Protein AF-A0A8J6TB06-F1 (afdb_monomer_lite)

Foldseek 3Di:
DWDADPPPRDIDDPVDQADPVPRDGPVCRVVVVVVVVVVVVVVVVVVVQQDQDPPPRDGGDPDPPPVVVPDDPQDQQPPPRDTDPDPVVSVVVVVVVVVVVVVVVVVVVVVVVVVVVVVVVVVVVVVVVVVVVVVVVVVCVVDPDPVNVVVVVVCVVVVVVVVVVVVVVVVVVVVVVVPDDDDPPPDPDPPPDDDD

Secondary structure (DSSP, 8-state):
-EEE-TTT--EEETT-SB-TTT--BGGGHHHHHHHHHHHHHHHHHHHHHHS--TTT--------TTTTGGGPPPEE-TTT--EES-HHHHHHHHHHHHHHHHHHHHHHHHHHHHHHHHHHHHHHHHHHHHHHHHHHHHHHHHS-SHHHHHHHHHHHHHHHHHHHHHHHHHHHHHHHHS-PPP--------------

Radius of gyration: 36.72 Å; chains: 1; bounding box: 81×32×97 Å

InterPro domains:
  IPR026870 Zinc-ribbon domain [PF13240] (5-23)

Structure (mmCIF, N/CA/C/O backbone):
data_AF-A0A8J6TB06-F1
#
_entry.id   AF-A0A8J6TB06-F1
#
loop_
_atom_site.group_PDB
_atom_site.id
_atom_site.type_symbol
_atom_site.label_atom_id
_atom_site.label_alt_id
_atom_site.label_comp_id
_atom_site.label_asym_id
_atom_site.label_entity_id
_atom_site.label_seq_id
_atom_site.pdbx_PDB_ins_code
_atom_site.Cartn_x
_atom_site.Cartn_y
_atom_site.Cartn_z
_atom_site.occupancy
_atom_site.B_iso_or_equiv
_atom_site.auth_seq_id
_atom_site.auth_comp_id
_atom_site.auth_asym_id
_atom_site.auth_atom_id
_atom_site.pdbx_PDB_model_num
ATOM 1 N N . MET A 1 1 ? 42.514 8.533 -21.497 1.00 84.62 1 MET A N 1
ATOM 2 C CA . MET A 1 1 ? 41.253 7.763 -21.374 1.00 84.62 1 MET A CA 1
ATOM 3 C C . MET A 1 1 ? 41.602 6.282 -21.260 1.00 84.62 1 MET A C 1
ATOM 5 O O . MET A 1 1 ? 42.695 5.908 -21.677 1.00 84.62 1 MET A O 1
ATOM 9 N N . ILE A 1 2 ? 40.729 5.453 -20.686 1.00 93.50 2 ILE A N 1
ATOM 10 C CA . ILE A 1 2 ? 40.929 3.996 -20.600 1.00 93.50 2 ILE A CA 1
ATOM 11 C C . ILE A 1 2 ? 39.962 3.334 -21.582 1.00 93.50 2 ILE A C 1
ATOM 13 O O . ILE A 1 2 ? 38.797 3.724 -21.656 1.00 93.50 2 ILE A O 1
ATOM 17 N N . VAL A 1 3 ? 40.451 2.364 -22.351 1.00 91.81 3 VAL A N 1
ATOM 18 C CA . VAL A 1 3 ? 39.660 1.560 -23.291 1.00 91.81 3 VAL A CA 1
ATOM 19 C C . VAL A 1 3 ? 39.791 0.092 -22.894 1.00 91.81 3 VAL A C 1
ATOM 21 O O . VAL A 1 3 ? 40.824 -0.314 -22.376 1.00 91.81 3 VAL A O 1
ATOM 24 N N . ILE A 1 4 ? 38.755 -0.711 -23.120 1.00 94.00 4 ILE A N 1
ATOM 25 C CA . ILE A 1 4 ? 38.763 -2.147 -22.817 1.00 94.00 4 ILE A CA 1
ATOM 26 C C . ILE A 1 4 ? 39.122 -2.921 -24.090 1.00 94.00 4 ILE A C 1
ATOM 28 O O . ILE A 1 4 ? 38.546 -2.678 -25.152 1.00 94.00 4 ILE A O 1
ATOM 32 N N . CYS A 1 5 ? 40.077 -3.849 -24.004 1.00 93.06 5 CYS A N 1
ATOM 33 C CA . CYS A 1 5 ? 40.441 -4.705 -25.132 1.00 93.06 5 CYS A CA 1
ATOM 34 C C . CYS A 1 5 ? 39.284 -5.662 -25.486 1.00 93.06 5 CYS A C 1
ATOM 36 O O . CYS A 1 5 ? 38.855 -6.408 -24.606 1.00 93.06 5 CYS A O 1
ATOM 38 N N . PRO A 1 6 ? 38.814 -5.720 -26.748 1.00 88.81 6 PRO A N 1
ATOM 39 C CA . PRO A 1 6 ? 37.688 -6.582 -27.123 1.00 88.81 6 PRO A CA 1
ATOM 40 C C . PRO A 1 6 ? 38.011 -8.084 -27.070 1.00 88.81 6 PRO A C 1
ATOM 42 O O . PRO A 1 6 ? 37.100 -8.885 -26.924 1.00 88.81 6 PRO A O 1
ATOM 45 N N . GLU A 1 7 ? 39.288 -8.472 -27.163 1.00 91.69 7 GLU A N 1
ATOM 46 C CA . GLU A 1 7 ? 39.700 -9.887 -27.116 1.00 91.69 7 GLU A CA 1
ATOM 47 C C . GLU A 1 7 ? 39.884 -10.407 -25.684 1.00 91.69 7 GLU A C 1
ATOM 49 O O . GLU A 1 7 ? 39.447 -11.506 -25.363 1.00 91.69 7 GLU A O 1
ATOM 54 N N . CYS A 1 8 ? 40.541 -9.641 -24.802 1.00 94.38 8 CYS A N 1
ATOM 55 C CA . CYS A 1 8 ? 40.894 -10.124 -23.458 1.00 94.38 8 CYS A CA 1
ATOM 56 C C . CYS A 1 8 ? 40.181 -9.411 -22.303 1.00 94.38 8 CYS A C 1
ATOM 58 O O . CYS A 1 8 ? 40.343 -9.818 -21.156 1.00 94.38 8 CYS A O 1
ATOM 60 N N . GLY A 1 9 ? 39.432 -8.337 -22.569 1.00 94.00 9 GLY A N 1
ATOM 61 C CA . GLY A 1 9 ? 38.716 -7.574 -21.543 1.00 94.00 9 GLY A CA 1
ATOM 62 C C . GLY A 1 9 ? 39.600 -6.722 -20.624 1.00 94.00 9 GLY A C 1
ATOM 63 O O . GLY A 1 9 ? 39.086 -6.125 -19.684 1.00 94.00 9 GLY A O 1
ATOM 64 N N . ALA A 1 10 ? 40.912 -6.644 -20.868 1.00 95.94 10 ALA A N 1
ATOM 65 C CA . ALA A 1 10 ? 41.814 -5.839 -20.049 1.00 95.94 10 ALA A CA 1
ATOM 66 C C . ALA A 1 10 ? 41.664 -4.336 -20.330 1.00 95.94 10 ALA A C 1
ATOM 68 O O . ALA A 1 10 ? 41.508 -3.916 -21.482 1.00 95.94 10 ALA A O 1
ATOM 69 N N . GLU A 1 11 ? 41.773 -3.534 -19.275 1.00 96.81 11 GLU A N 1
ATOM 70 C CA . GLU A 1 11 ? 41.843 -2.077 -19.351 1.00 96.81 11 GLU A CA 1
ATOM 71 C C . GLU A 1 11 ? 43.208 -1.633 -19.876 1.00 96.81 11 GLU A C 1
ATOM 73 O O . GLU A 1 11 ? 44.258 -2.014 -19.358 1.00 96.81 11 GLU A O 1
ATOM 78 N N . ILE A 1 12 ? 43.196 -0.820 -20.924 1.00 95.25 12 ILE A N 1
ATOM 79 C CA . ILE A 1 12 ? 44.397 -0.357 -21.610 1.00 95.25 12 ILE A CA 1
ATOM 80 C C . ILE A 1 12 ? 44.318 1.137 -21.887 1.00 95.25 12 ILE A C 1
ATOM 82 O O . ILE A 1 12 ? 43.244 1.719 -22.052 1.00 95.25 12 ILE A O 1
ATOM 86 N N . SER A 1 13 ? 45.488 1.771 -21.927 1.00 94.69 13 SER A N 1
ATOM 87 C CA . SER A 1 13 ? 45.593 3.189 -22.254 1.00 94.69 13 SER A CA 1
ATOM 88 C C . SER A 1 13 ? 45.099 3.451 -23.676 1.00 94.69 13 SER A C 1
ATOM 90 O O . SER A 1 13 ? 45.414 2.707 -24.607 1.00 94.69 13 SER A O 1
ATOM 92 N N . GLU A 1 14 ? 44.389 4.562 -23.859 1.00 90.38 14 GLU A N 1
ATOM 93 C CA . GLU A 1 14 ? 44.004 5.079 -25.173 1.00 90.38 14 GLU A CA 1
ATOM 94 C C . GLU A 1 14 ? 45.209 5.507 -26.032 1.00 90.38 14 GLU A C 1
ATOM 96 O O . GLU A 1 14 ? 45.025 5.960 -27.150 1.00 90.38 14 GLU A O 1
ATOM 101 N N . GLU A 1 15 ? 46.446 5.367 -25.580 1.00 93.62 15 GLU A N 1
ATOM 102 C CA . GLU A 1 15 ? 47.641 5.628 -26.398 1.00 93.62 15 GLU A CA 1
ATOM 103 C C . GLU A 1 15 ? 48.361 4.333 -26.804 1.00 93.62 15 GLU A C 1
ATOM 105 O O . GLU A 1 15 ? 49.305 4.365 -27.585 1.00 93.62 15 GLU A O 1
ATOM 110 N N . ALA A 1 16 ? 47.908 3.170 -26.323 1.00 93.50 16 ALA A N 1
ATOM 111 C CA . ALA A 1 16 ? 48.552 1.897 -26.624 1.00 93.50 16 ALA A CA 1
ATOM 112 C C . ALA A 1 16 ? 48.198 1.396 -28.037 1.00 93.50 16 ALA A C 1
ATOM 114 O O . ALA A 1 16 ? 47.033 1.131 -28.345 1.00 93.50 16 ALA A O 1
ATOM 115 N N . ASP A 1 17 ? 49.210 1.200 -28.887 1.00 93.88 17 ASP A N 1
ATOM 116 C CA . ASP A 1 17 ? 49.052 0.609 -30.228 1.00 93.88 17 ASP A CA 1
ATOM 117 C C . ASP A 1 17 ? 48.817 -0.910 -30.198 1.00 93.88 17 ASP A C 1
ATOM 119 O O . ASP A 1 17 ? 48.258 -1.489 -31.137 1.00 93.88 17 ASP A O 1
ATOM 123 N N . LEU A 1 18 ? 49.242 -1.560 -29.115 1.00 95.44 18 LEU A N 1
ATOM 124 C CA . LEU A 1 18 ? 49.179 -2.999 -28.882 1.00 95.44 18 LEU A CA 1
ATOM 125 C C . LEU A 1 18 ? 48.675 -3.256 -27.464 1.00 95.44 18 LEU A C 1
ATOM 127 O O . LEU A 1 18 ? 49.130 -2.618 -26.514 1.00 95.44 18 LEU A O 1
ATOM 131 N N . CYS A 1 19 ? 47.769 -4.218 -27.303 1.00 95.75 19 CYS A N 1
ATOM 132 C CA . CYS A 1 19 ? 47.393 -4.668 -25.968 1.00 95.75 19 CYS A CA 1
ATOM 133 C C . CYS A 1 19 ? 48.580 -5.411 -25.317 1.00 95.75 19 CYS A C 1
ATOM 135 O O . CYS A 1 19 ? 49.028 -6.411 -25.883 1.00 95.75 19 CYS A O 1
ATOM 137 N N . PRO A 1 20 ? 49.062 -5.004 -24.128 1.00 95.44 20 PRO A N 1
ATOM 138 C CA . PRO A 1 20 ? 50.171 -5.681 -23.454 1.00 95.44 20 PRO A CA 1
ATOM 139 C C . PRO A 1 20 ? 49.793 -7.074 -22.930 1.00 95.44 20 PRO A C 1
ATOM 141 O O . PRO A 1 20 ? 50.675 -7.877 -22.652 1.00 95.44 20 PRO A O 1
ATOM 144 N N . HIS A 1 21 ? 48.495 -7.376 -22.811 1.00 95.69 21 HIS A N 1
ATOM 145 C CA . HIS A 1 21 ? 48.012 -8.660 -22.302 1.00 95.69 21 HIS A CA 1
ATOM 146 C C . HIS A 1 21 ? 47.857 -9.728 -23.393 1.00 95.69 21 HIS A C 1
ATOM 148 O O . HIS A 1 21 ? 48.143 -10.891 -23.135 1.00 95.69 21 HIS A O 1
ATOM 154 N N . CYS A 1 22 ? 47.401 -9.358 -24.597 1.00 94.75 22 CYS A N 1
ATOM 155 C CA . CYS A 1 22 ? 47.113 -10.323 -25.671 1.00 94.75 22 CYS A CA 1
ATOM 156 C C . CYS A 1 22 ? 47.859 -10.062 -26.990 1.00 94.75 22 CYS A C 1
ATOM 158 O O . CYS A 1 22 ? 47.790 -10.882 -27.900 1.00 94.75 22 CYS A O 1
ATOM 160 N N . GLY A 1 23 ? 48.553 -8.928 -27.128 1.00 94.00 23 GLY A N 1
ATOM 161 C CA . GLY A 1 23 ? 49.299 -8.572 -28.340 1.00 94.00 23 GLY A CA 1
ATOM 162 C C . GLY A 1 23 ? 48.446 -8.057 -29.506 1.00 94.00 23 GLY A C 1
ATOM 163 O O . GLY A 1 23 ? 48.975 -7.827 -30.593 1.00 94.00 23 GLY A O 1
ATOM 164 N N . LEU A 1 24 ? 47.137 -7.849 -29.319 1.00 92.12 24 LEU A N 1
ATOM 165 C CA . LEU A 1 24 ? 46.252 -7.379 -30.387 1.00 92.12 24 LEU A CA 1
ATOM 166 C C . LEU A 1 24 ? 46.552 -5.923 -30.775 1.00 92.12 24 LEU A C 1
ATOM 168 O O . LEU A 1 24 ? 46.497 -5.023 -29.933 1.00 92.12 24 LEU A O 1
ATOM 172 N N . LYS A 1 25 ? 46.795 -5.681 -32.071 1.00 92.06 25 LYS A N 1
ATOM 173 C CA . LYS A 1 25 ? 46.980 -4.333 -32.633 1.00 92.06 25 LYS A CA 1
ATOM 174 C C . LYS A 1 25 ? 45.678 -3.546 -32.641 1.00 92.06 25 LYS A C 1
ATOM 176 O O . LYS A 1 25 ? 44.649 -4.028 -33.118 1.00 92.06 25 LYS A O 1
ATOM 181 N N . ARG A 1 26 ? 45.757 -2.282 -32.241 1.00 82.69 26 ARG A N 1
ATOM 182 C CA . ARG A 1 26 ? 44.618 -1.364 -32.177 1.00 82.69 26 ARG A CA 1
ATOM 183 C C . ARG A 1 26 ? 43.925 -1.119 -33.512 1.00 82.69 26 ARG A C 1
ATOM 185 O O . ARG A 1 26 ? 42.703 -1.013 -33.565 1.00 82.69 26 ARG A O 1
ATOM 192 N N . ALA A 1 27 ? 44.687 -1.099 -34.605 1.00 82.38 27 ALA A N 1
ATOM 193 C CA . ALA A 1 27 ? 44.139 -0.983 -35.957 1.00 82.38 27 ALA A CA 1
ATOM 194 C C . ALA A 1 27 ? 43.131 -2.106 -36.292 1.00 82.38 27 ALA A C 1
ATOM 196 O O . ALA A 1 27 ? 42.237 -1.900 -37.110 1.00 82.38 27 ALA A O 1
ATOM 197 N N . GLY A 1 28 ? 43.231 -3.265 -35.629 1.00 75.88 28 GLY A N 1
ATOM 198 C CA . GLY A 1 28 ? 42.305 -4.386 -35.786 1.00 75.88 28 GLY A CA 1
ATOM 199 C C . GLY A 1 28 ? 41.027 -4.296 -34.944 1.00 75.88 28 GLY A C 1
ATOM 200 O O . GLY A 1 28 ? 40.110 -5.077 -35.164 1.00 75.88 28 GLY A O 1
ATOM 201 N N . TRP A 1 29 ? 40.905 -3.361 -33.995 1.00 78.50 29 TRP A N 1
ATOM 202 C CA . TRP A 1 29 ? 39.746 -3.350 -33.087 1.00 78.50 29 TRP A CA 1
ATOM 203 C C . TRP A 1 29 ? 38.457 -2.905 -33.782 1.00 78.50 29 TRP A C 1
ATOM 205 O O . TRP A 1 29 ? 37.383 -3.426 -33.487 1.00 78.50 29 TRP A O 1
ATOM 215 N N . ARG A 1 30 ? 38.547 -1.978 -34.749 1.00 72.94 30 ARG A N 1
ATOM 216 C CA . ARG A 1 30 ? 37.366 -1.500 -35.494 1.00 72.94 30 ARG A CA 1
ATOM 217 C C . ARG A 1 30 ? 36.705 -2.606 -36.313 1.00 72.94 30 ARG A C 1
ATOM 219 O O . ARG A 1 30 ? 35.488 -2.601 -36.460 1.00 72.94 30 ARG A O 1
ATOM 226 N N . SER A 1 31 ? 37.486 -3.541 -36.853 1.00 75.56 31 SER A N 1
ATOM 227 C CA . SER A 1 31 ? 36.951 -4.640 -37.661 1.00 75.56 31 SER A CA 1
ATOM 228 C C . SER A 1 31 ? 36.337 -5.754 -36.813 1.00 75.56 31 SER A C 1
ATOM 230 O O . SER A 1 31 ? 35.411 -6.407 -37.287 1.00 75.56 31 SER A O 1
ATOM 232 N N . ILE A 1 32 ? 36.801 -5.944 -35.572 1.00 75.56 32 ILE A N 1
ATOM 233 C CA . ILE A 1 32 ? 36.212 -6.899 -34.618 1.00 75.56 32 ILE A CA 1
ATOM 234 C C . ILE A 1 32 ? 34.870 -6.364 -34.104 1.00 75.56 32 ILE A C 1
ATOM 236 O O . ILE A 1 32 ? 33.849 -7.021 -34.282 1.00 75.56 32 ILE A O 1
ATOM 240 N N . LEU A 1 33 ? 34.835 -5.116 -33.617 1.00 73.19 33 LEU A N 1
ATOM 241 C CA . LEU A 1 33 ? 33.603 -4.492 -33.112 1.00 73.19 33 LEU A CA 1
ATOM 242 C C . LEU A 1 33 ? 32.484 -4.439 -34.161 1.00 73.19 33 LEU A C 1
ATOM 244 O O . LEU A 1 33 ? 31.315 -4.632 -33.834 1.00 73.19 33 LEU A O 1
ATOM 248 N N . LYS A 1 34 ? 32.829 -4.209 -35.434 1.00 76.44 34 LYS A N 1
ATOM 249 C CA . LYS A 1 34 ? 31.843 -4.210 -36.520 1.00 76.44 34 LYS A CA 1
ATOM 250 C C . LYS A 1 34 ? 31.232 -5.598 -36.745 1.00 76.44 34 LYS A C 1
ATOM 252 O O . LYS A 1 34 ? 30.032 -5.700 -36.977 1.00 76.44 34 LYS A O 1
ATOM 257 N N . ARG A 1 35 ? 32.037 -6.659 -36.635 1.00 74.31 35 ARG A N 1
ATOM 258 C CA . ARG A 1 35 ? 31.594 -8.040 -36.861 1.00 74.31 35 ARG A CA 1
ATOM 259 C C . ARG A 1 35 ? 30.667 -8.524 -35.746 1.00 74.31 35 ARG A C 1
ATOM 261 O O . ARG A 1 35 ? 29.631 -9.115 -36.036 1.00 74.31 35 ARG A O 1
ATOM 268 N N . ASP A 1 36 ? 31.001 -8.206 -34.497 1.00 75.00 36 ASP A N 1
ATOM 269 C CA . ASP A 1 36 ? 30.168 -8.565 -33.344 1.00 75.00 36 ASP A CA 1
ATOM 270 C C . ASP A 1 36 ? 28.840 -7.803 -33.355 1.00 75.00 36 ASP A C 1
ATOM 272 O O . ASP A 1 36 ? 27.798 -8.354 -33.000 1.00 75.00 36 ASP A O 1
ATOM 276 N N . PHE A 1 37 ? 28.846 -6.551 -33.821 1.00 74.56 37 PHE A N 1
ATOM 277 C CA . PHE A 1 37 ? 27.618 -5.783 -33.992 1.00 74.56 37 PHE A CA 1
ATOM 278 C C . PHE A 1 37 ? 26.713 -6.389 -35.074 1.00 74.56 37 PHE A C 1
ATOM 280 O O . PHE A 1 37 ? 25.531 -6.610 -34.821 1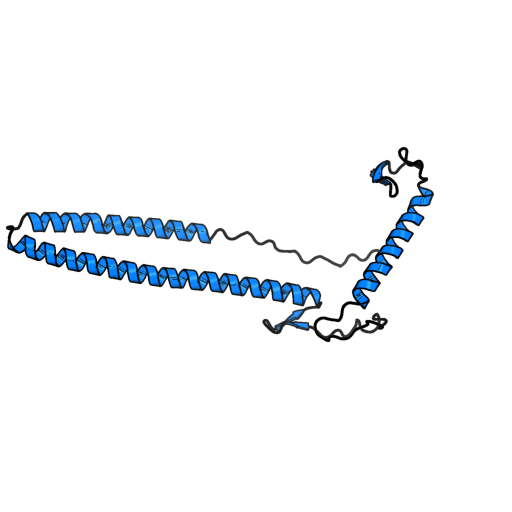.00 74.56 37 PHE A O 1
ATOM 287 N N . GLU A 1 38 ? 27.255 -6.725 -36.249 1.00 74.25 38 GLU A N 1
ATOM 288 C CA . GLU A 1 38 ? 26.489 -7.326 -37.354 1.00 74.25 38 GLU A CA 1
ATOM 289 C C . GLU A 1 38 ? 25.939 -8.719 -37.000 1.00 74.25 38 GLU A C 1
ATOM 291 O O . GLU A 1 38 ? 24.773 -9.014 -37.288 1.00 74.25 38 GLU A O 1
ATOM 296 N N . HIS A 1 39 ? 26.729 -9.557 -36.317 1.00 73.31 39 HIS A N 1
ATOM 297 C CA . HIS A 1 39 ? 26.284 -10.885 -35.889 1.00 73.31 39 HIS A CA 1
ATOM 298 C C . HIS A 1 39 ? 25.130 -10.791 -34.878 1.00 73.31 39 HIS A C 1
ATOM 300 O O . HIS A 1 39 ? 24.089 -11.428 -35.067 1.00 73.31 39 HIS A O 1
ATOM 306 N N . ASN A 1 40 ? 25.254 -9.927 -33.863 1.00 68.19 40 ASN A N 1
ATOM 307 C CA . ASN A 1 40 ? 24.205 -9.730 -32.858 1.00 68.19 40 ASN A CA 1
ATOM 308 C C . ASN A 1 40 ? 22.939 -9.073 -33.434 1.00 68.19 40 ASN A C 1
ATOM 310 O O . ASN A 1 40 ? 21.826 -9.410 -33.016 1.00 68.19 40 ASN A O 1
ATOM 314 N N . LEU A 1 41 ? 23.072 -8.181 -34.425 1.00 70.44 41 LEU A N 1
ATOM 315 C CA . LEU A 1 41 ? 21.917 -7.588 -35.104 1.00 70.44 41 LEU A CA 1
ATOM 316 C C . LEU A 1 41 ? 21.115 -8.655 -35.858 1.00 70.44 41 LEU A C 1
ATOM 318 O O . LEU A 1 41 ? 19.889 -8.678 -35.773 1.00 70.44 41 LEU A O 1
ATOM 3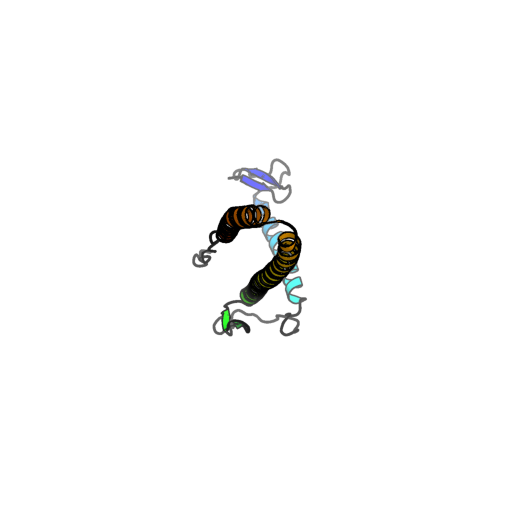22 N N . SER A 1 42 ? 21.806 -9.567 -36.551 1.00 69.94 42 SER A N 1
ATOM 323 C CA . SER A 1 42 ? 21.161 -10.630 -37.329 1.00 69.94 42 SER A CA 1
ATOM 324 C C . SER A 1 42 ? 20.361 -11.596 -36.449 1.00 69.94 42 SER A C 1
ATOM 326 O O . SER A 1 42 ? 19.241 -11.972 -36.801 1.00 69.94 42 SER A O 1
ATOM 328 N N . GLU A 1 43 ? 20.880 -11.942 -35.268 1.00 72.69 43 GLU A N 1
ATOM 329 C CA . GLU A 1 43 ? 20.195 -12.843 -34.340 1.00 72.69 43 GLU A CA 1
ATOM 330 C C . GLU A 1 43 ? 18.991 -12.160 -33.675 1.00 72.69 43 GLU A C 1
ATOM 332 O O . GLU A 1 43 ? 17.920 -12.758 -33.543 1.00 72.69 43 GLU A O 1
ATOM 337 N N . THR A 1 44 ? 19.127 -10.877 -33.329 1.00 63.41 44 THR A N 1
ATOM 338 C CA . THR A 1 44 ? 18.039 -10.082 -32.736 1.00 63.41 44 THR A CA 1
ATOM 339 C C . THR A 1 44 ? 16.913 -9.839 -33.745 1.00 63.41 44 THR A C 1
ATOM 341 O O . THR A 1 44 ? 15.739 -10.016 -33.415 1.00 63.41 44 THR A O 1
ATOM 344 N N . GLN A 1 45 ? 17.252 -9.523 -34.999 1.00 69.00 45 GLN A N 1
ATOM 345 C CA . GLN A 1 45 ? 16.283 -9.371 -36.088 1.00 69.00 45 GLN A CA 1
ATOM 346 C C . GLN A 1 45 ? 15.526 -10.681 -36.347 1.00 69.00 45 GLN A C 1
ATOM 348 O O . GLN A 1 45 ? 14.312 -10.676 -36.549 1.00 69.00 45 GLN A O 1
ATOM 353 N N . LYS A 1 46 ? 16.223 -11.822 -36.279 1.00 68.00 46 LYS A N 1
ATOM 354 C CA . LYS A 1 46 ? 15.618 -13.146 -36.457 1.00 68.00 46 LYS A CA 1
ATOM 355 C C . LYS A 1 46 ? 14.610 -13.473 -35.350 1.00 68.00 46 LYS A C 1
ATOM 357 O O . LYS A 1 46 ? 13.514 -13.930 -35.657 1.00 68.00 46 LYS A O 1
ATOM 362 N N . ARG A 1 47 ? 14.920 -13.149 -34.087 1.00 64.25 47 ARG A N 1
ATOM 363 C CA . ARG A 1 47 ? 13.973 -13.315 -32.964 1.00 64.25 47 ARG A CA 1
ATOM 364 C C . ARG A 1 47 ? 12.720 -12.452 -33.124 1.00 64.25 47 ARG A C 1
ATOM 366 O O . ARG A 1 47 ? 11.623 -12.929 -32.854 1.00 64.25 47 ARG A O 1
ATOM 373 N N . MET A 1 48 ? 12.867 -11.219 -33.610 1.00 57.19 48 MET A N 1
ATOM 374 C CA . MET A 1 48 ? 11.723 -10.331 -33.856 1.00 57.19 48 MET A CA 1
ATOM 375 C C . MET A 1 48 ? 10.834 -10.799 -35.017 1.00 57.19 48 MET A C 1
ATOM 377 O O . MET A 1 48 ? 9.628 -10.568 -34.984 1.00 57.19 48 MET A O 1
ATOM 381 N N . ASN A 1 49 ? 11.393 -11.489 -36.013 1.00 61.56 49 ASN A N 1
ATOM 382 C CA . ASN A 1 49 ? 10.629 -11.998 -37.155 1.00 61.56 49 ASN A CA 1
ATOM 383 C C . ASN A 1 49 ? 9.818 -13.269 -36.839 1.00 61.56 49 ASN A C 1
ATOM 385 O O . ASN A 1 49 ? 8.797 -13.518 -37.487 1.00 61.56 49 ASN A O 1
ATOM 389 N N . ASP A 1 50 ? 10.232 -14.052 -35.838 1.00 61.22 50 ASP A N 1
ATOM 390 C CA . ASP A 1 50 ? 9.555 -15.298 -35.455 1.00 61.22 50 ASP A CA 1
ATOM 391 C C . ASP A 1 50 ? 8.414 -15.094 -34.438 1.00 61.22 50 ASP A C 1
ATOM 393 O O . ASP A 1 50 ? 7.488 -15.917 -34.356 1.00 61.22 50 ASP A O 1
ATOM 397 N N . GLU A 1 51 ? 8.420 -13.984 -33.695 1.00 56.94 51 GLU A N 1
ATOM 398 C CA . GLU A 1 51 ? 7.362 -13.655 -32.740 1.00 56.94 51 GLU A CA 1
ATOM 399 C C . GLU A 1 51 ? 6.142 -13.034 -33.438 1.00 56.94 51 GLU A C 1
ATOM 401 O O . GLU A 1 51 ? 6.171 -11.940 -33.997 1.00 56.94 51 GLU A O 1
ATOM 406 N N . LYS A 1 52 ? 5.009 -13.745 -33.378 1.00 59.25 52 LYS A N 1
ATOM 407 C CA . LYS A 1 52 ? 3.713 -13.216 -33.823 1.00 59.25 52 LYS A CA 1
ATOM 408 C C . LYS A 1 52 ? 3.369 -11.966 -33.021 1.00 59.25 52 LYS A C 1
ATOM 410 O O . LYS A 1 52 ? 3.423 -11.990 -31.791 1.00 59.25 52 LYS A O 1
ATOM 415 N N . CYS A 1 53 ? 2.887 -10.924 -33.698 1.00 49.94 53 CYS A N 1
ATOM 416 C CA . CYS A 1 53 ? 2.323 -9.767 -33.012 1.00 49.94 53 CYS A CA 1
ATOM 417 C C . CYS A 1 53 ? 1.212 -10.231 -32.039 1.00 49.94 53 CYS A C 1
ATOM 419 O O . CYS A 1 53 ? 0.246 -10.870 -32.478 1.00 49.94 53 CYS A O 1
ATOM 421 N N . PRO A 1 54 ? 1.301 -9.914 -30.732 1.00 49.81 54 PRO A N 1
ATOM 422 C CA . PRO A 1 54 ? 0.379 -10.433 -29.719 1.00 49.81 54 PRO A CA 1
ATOM 423 C C . PRO A 1 54 ? -1.057 -9.912 -29.864 1.00 49.81 54 PRO A C 1
ATOM 425 O O . PRO A 1 54 ? -1.959 -10.452 -29.230 1.00 49.81 54 PRO A O 1
ATOM 428 N N . PHE A 1 55 ? -1.281 -8.903 -30.712 1.00 48.06 55 PHE A N 1
ATOM 429 C CA . PHE A 1 55 ? -2.600 -8.317 -30.951 1.00 48.06 55 PHE A CA 1
ATOM 430 C C . PHE A 1 55 ? -3.245 -8.777 -32.269 1.00 48.06 55 PHE A C 1
ATOM 432 O O . PHE A 1 55 ? -4.441 -9.047 -32.274 1.00 48.06 55 PHE A O 1
ATOM 439 N N . CYS A 1 56 ? -2.489 -8.937 -33.367 1.00 55.00 56 CYS A N 1
ATOM 440 C CA . CYS A 1 56 ? -3.054 -9.320 -34.676 1.00 55.00 56 CYS A CA 1
ATOM 441 C C . CYS A 1 56 ? -2.690 -10.738 -35.162 1.00 55.00 56 CYS A C 1
ATOM 443 O O . CYS A 1 56 ? -3.162 -11.149 -36.222 1.00 55.00 56 CYS A O 1
ATOM 445 N N . ARG A 1 57 ? -1.857 -11.489 -34.418 1.00 53.62 57 ARG A N 1
ATOM 446 C CA . ARG A 1 57 ? -1.360 -12.856 -34.717 1.00 53.62 57 ARG A CA 1
ATOM 447 C C . ARG A 1 57 ? -0.703 -13.080 -36.092 1.00 53.62 57 ARG A C 1
ATOM 449 O O . ARG A 1 57 ? -0.358 -14.226 -36.392 1.00 53.62 57 ARG A O 1
ATOM 456 N N . HIS A 1 58 ? -0.487 -12.047 -36.903 1.00 52.19 58 HIS A N 1
ATOM 457 C CA . HIS A 1 58 ? 0.231 -12.179 -38.170 1.00 52.19 58 HIS A CA 1
ATOM 458 C C . HIS A 1 58 ? 1.729 -12.428 -37.922 1.00 52.19 58 HIS A C 1
ATOM 460 O O . HIS A 1 58 ? 2.312 -11.880 -36.981 1.00 52.19 58 HIS A O 1
ATOM 466 N N . LYS A 1 59 ? 2.321 -13.311 -38.738 1.00 42.56 59 LYS A N 1
ATOM 467 C CA . LYS A 1 59 ? 3.765 -13.588 -38.802 1.00 42.56 59 LYS A CA 1
ATOM 468 C C . LYS A 1 59 ? 4.369 -12.773 -39.947 1.00 42.56 59 LYS A C 1
ATOM 470 O O . LYS A 1 59 ? 3.795 -12.788 -41.029 1.00 42.56 59 LYS A O 1
ATOM 475 N N . GLY A 1 60 ? 5.536 -12.175 -39.719 1.00 49.84 60 GLY A N 1
ATOM 476 C CA . GLY A 1 60 ? 6.360 -11.568 -40.765 1.00 49.84 60 GLY A CA 1
ATOM 477 C C . GLY A 1 60 ? 6.090 -10.081 -40.983 1.00 49.84 60 GLY A C 1
ATOM 478 O O . GLY A 1 60 ? 5.084 -9.694 -41.570 1.00 49.84 60 GLY A O 1
ATOM 479 N N . LEU A 1 61 ? 7.028 -9.250 -40.535 1.00 46.88 61 LEU A N 1
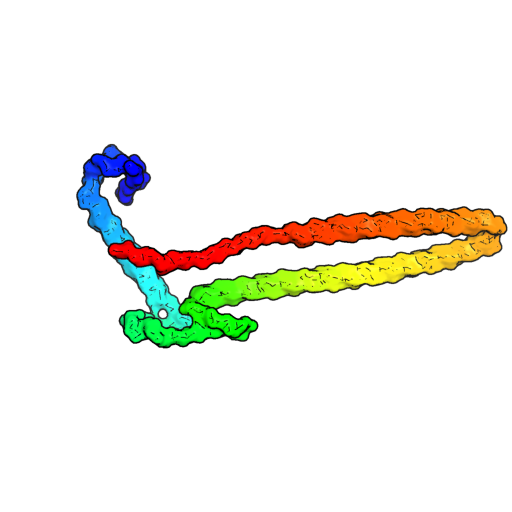ATOM 480 C CA . LEU A 1 61 ? 7.205 -7.882 -41.014 1.00 46.88 61 LEU A CA 1
ATOM 481 C C . LEU A 1 61 ? 8.152 -7.933 -42.223 1.00 46.88 61 LEU A C 1
ATOM 483 O O . LEU A 1 61 ? 9.339 -7.655 -42.105 1.00 46.88 61 LEU A O 1
ATOM 487 N N . GLU A 1 62 ? 7.632 -8.299 -43.393 1.00 47.38 62 GLU A N 1
ATOM 488 C CA . GLU A 1 62 ? 8.246 -7.889 -44.663 1.00 47.38 62 GLU A CA 1
ATOM 489 C C . GLU A 1 62 ? 7.570 -6.600 -45.125 1.00 47.38 62 GLU A C 1
ATOM 491 O O . GLU A 1 62 ? 6.776 -6.585 -46.058 1.00 47.38 62 GLU A O 1
ATOM 496 N N . LEU A 1 63 ? 7.842 -5.499 -44.429 1.00 45.19 63 LEU A N 1
ATOM 497 C CA . LEU A 1 63 ? 7.489 -4.170 -44.913 1.00 45.19 63 LEU A CA 1
ATOM 498 C C . LEU A 1 63 ? 8.675 -3.244 -44.658 1.00 45.19 63 LEU A C 1
ATOM 500 O O . LEU A 1 63 ? 9.037 -2.978 -43.513 1.00 45.19 63 LEU A O 1
ATOM 504 N N . ASN A 1 64 ? 9.273 -2.758 -45.749 1.00 45.81 64 ASN A N 1
ATOM 505 C CA . ASN A 1 64 ? 10.137 -1.582 -45.769 1.00 45.81 64 ASN A CA 1
ATOM 506 C C . ASN A 1 64 ? 9.341 -0.399 -45.197 1.00 45.81 64 ASN A C 1
ATOM 508 O O . ASN A 1 64 ? 8.565 0.242 -45.897 1.00 45.81 64 ASN A O 1
ATOM 512 N N . HIS A 1 65 ? 9.481 -0.154 -43.896 1.00 44.69 65 HIS A N 1
ATOM 513 C CA . HIS A 1 65 ? 8.597 0.727 -43.133 1.00 44.69 65 HIS A CA 1
ATOM 514 C C . HIS A 1 65 ? 9.199 2.124 -42.918 1.00 44.69 65 HIS A C 1
ATOM 516 O O . HIS A 1 65 ? 9.151 2.652 -41.810 1.00 44.69 65 HIS A O 1
ATOM 522 N N . TYR A 1 66 ? 9.768 2.735 -43.962 1.00 45.62 66 TYR A N 1
ATOM 523 C CA . TYR A 1 66 ? 10.145 4.157 -43.917 1.00 45.62 66 TYR A CA 1
ATOM 524 C C . TYR A 1 66 ? 9.070 5.086 -44.507 1.00 45.62 66 TYR A C 1
ATOM 526 O O . TYR A 1 66 ? 8.947 6.216 -44.048 1.00 45.62 66 TYR A O 1
ATOM 534 N N . ASP A 1 67 ? 8.187 4.588 -45.381 1.00 43.41 67 ASP A N 1
ATOM 535 C CA . ASP A 1 67 ? 7.179 5.426 -46.061 1.00 43.41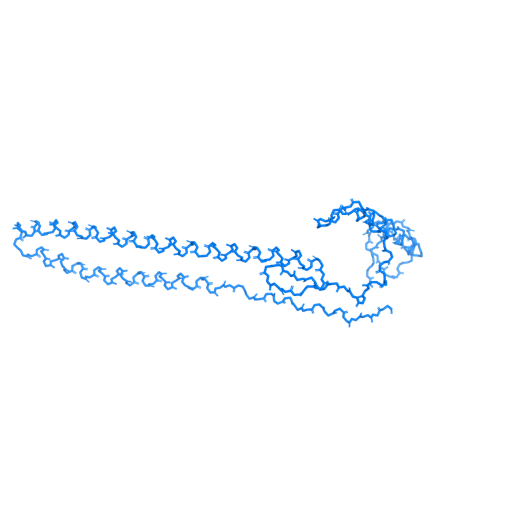 67 ASP A CA 1
ATOM 536 C C . ASP A 1 67 ? 5.808 5.487 -45.357 1.00 43.41 67 ASP A C 1
ATOM 538 O O . ASP A 1 67 ? 4.869 6.101 -45.852 1.00 43.41 67 ASP A O 1
ATOM 542 N N . HIS A 1 68 ? 5.676 4.895 -44.166 1.00 43.84 68 HIS A N 1
ATOM 543 C CA . HIS A 1 68 ? 4.436 4.937 -43.371 1.00 43.84 68 HIS A CA 1
ATOM 544 C C . HIS A 1 68 ? 4.528 5.837 -42.125 1.00 43.84 68 HIS A C 1
ATOM 546 O O . HIS A 1 68 ? 3.633 5.817 -41.282 1.00 43.84 68 HIS A O 1
ATOM 552 N N . ILE A 1 69 ? 5.608 6.612 -41.967 1.00 44.38 69 ILE A N 1
ATOM 553 C CA . ILE A 1 69 ? 5.877 7.396 -40.747 1.00 44.38 69 ILE A CA 1
ATOM 554 C C . ILE A 1 69 ? 4.985 8.644 -40.609 1.00 44.38 69 ILE A C 1
ATOM 556 O O . ILE A 1 69 ? 4.758 9.095 -39.490 1.00 44.38 69 ILE A O 1
ATOM 560 N N . GLU A 1 70 ? 4.369 9.146 -41.679 1.00 43.66 70 GLU A N 1
ATOM 561 C CA . GLU A 1 70 ? 3.573 10.385 -41.596 1.00 43.66 70 GLU A CA 1
ATOM 562 C C . GLU A 1 70 ? 2.083 10.190 -41.256 1.00 43.66 70 GLU A C 1
ATOM 564 O O . GLU A 1 70 ? 1.351 11.164 -41.108 1.00 43.66 70 GLU A O 1
ATOM 569 N N . SER A 1 71 ? 1.609 8.954 -41.063 1.00 47.66 71 SER A N 1
ATOM 570 C CA . SER A 1 71 ? 0.213 8.697 -40.663 1.00 47.66 71 SER A CA 1
ATOM 571 C C . SER A 1 71 ? 0.066 7.460 -39.776 1.00 47.66 71 SER A C 1
ATOM 573 O O . SER A 1 71 ? -0.692 6.536 -40.066 1.00 47.66 71 SER A O 1
ATOM 575 N N . TRP A 1 72 ? 0.798 7.410 -38.662 1.00 45.12 72 TRP A N 1
ATOM 576 C CA . TRP A 1 72 ? 0.538 6.368 -37.668 1.00 45.12 72 TRP A CA 1
ATOM 577 C C . TRP A 1 72 ? -0.820 6.614 -36.992 1.00 45.12 72 TRP A C 1
ATOM 579 O O . TRP A 1 72 ? -1.093 7.740 -36.567 1.00 45.12 72 TRP A O 1
ATOM 589 N N . PRO A 1 73 ? -1.680 5.587 -36.858 1.00 58.56 73 PRO A N 1
ATOM 590 C CA . PRO A 1 73 ? -2.902 5.712 -36.085 1.00 58.56 73 PRO A CA 1
ATOM 591 C C . PRO A 1 73 ? -2.523 5.988 -34.629 1.00 58.56 73 PRO A C 1
ATOM 593 O O . PRO A 1 73 ? -1.786 5.223 -34.008 1.00 58.56 73 PRO A O 1
ATOM 596 N N . ILE A 1 74 ? -3.016 7.103 -34.096 1.00 64.44 74 ILE A N 1
ATOM 597 C CA . ILE A 1 74 ? -2.900 7.434 -32.679 1.00 64.44 74 ILE A CA 1
ATOM 598 C C . ILE A 1 74 ? -3.544 6.290 -31.887 1.00 64.44 74 ILE A C 1
ATOM 600 O O . ILE A 1 74 ? -4.725 5.981 -32.072 1.00 64.44 74 ILE A O 1
ATOM 604 N N . TRP A 1 75 ? -2.768 5.630 -31.027 1.00 63.16 75 TRP A N 1
ATOM 605 C CA . TRP A 1 75 ? -3.274 4.526 -30.220 1.00 63.16 75 TRP A CA 1
ATOM 606 C C . TRP A 1 75 ? -4.002 5.093 -29.011 1.00 63.16 75 TRP A C 1
ATOM 608 O O . TRP A 1 75 ? -3.379 5.687 -28.135 1.00 63.16 75 TRP A O 1
ATOM 618 N N . LYS A 1 76 ? -5.314 4.872 -28.941 1.00 70.38 76 LYS A N 1
ATOM 619 C CA . LYS A 1 76 ? -6.115 5.230 -27.769 1.00 70.38 76 LYS A CA 1
ATOM 620 C C . LYS A 1 76 ? -6.132 4.084 -26.774 1.00 70.38 76 LYS A C 1
ATOM 622 O O . LYS A 1 76 ? -6.519 2.962 -27.107 1.00 70.38 76 LYS A O 1
ATOM 627 N N . CYS A 1 77 ? -5.722 4.358 -25.539 1.00 68.94 77 CYS A N 1
ATOM 628 C CA . CYS A 1 77 ? -5.871 3.398 -24.452 1.00 68.94 77 CYS A CA 1
ATOM 629 C C . CYS A 1 77 ? -7.371 3.151 -24.176 1.00 68.94 77 CYS A C 1
ATOM 631 O O . CYS A 1 77 ? -8.089 4.110 -23.893 1.00 68.94 77 CYS A O 1
ATOM 633 N N . PRO A 1 78 ? -7.862 1.899 -24.175 1.00 68.69 78 PRO A N 1
ATOM 634 C CA . PRO A 1 78 ? -9.288 1.614 -23.985 1.00 68.69 78 PRO A CA 1
ATOM 635 C C . PRO A 1 78 ? -9.807 1.960 -22.580 1.00 68.69 78 PRO A C 1
ATOM 637 O O . PRO A 1 78 ? -11.008 2.131 -22.410 1.00 68.69 78 PRO A O 1
ATOM 640 N N . ASN A 1 79 ? -8.924 2.074 -21.581 1.00 68.56 79 ASN A N 1
ATOM 641 C CA . ASN A 1 79 ? -9.318 2.355 -20.195 1.00 68.56 79 ASN A CA 1
ATOM 642 C C . ASN A 1 79 ? -9.374 3.847 -19.850 1.00 68.56 79 ASN A C 1
ATOM 644 O O . ASN A 1 79 ? -10.177 4.246 -19.016 1.00 68.56 79 ASN A O 1
ATOM 648 N N . CYS A 1 80 ? -8.508 4.669 -20.442 1.00 77.12 80 CYS A N 1
ATOM 649 C CA . CYS A 1 80 ? -8.380 6.086 -20.076 1.00 77.12 80 CYS A CA 1
ATOM 650 C C . CYS A 1 80 ? -8.484 7.043 -21.269 1.00 77.12 80 CYS A C 1
ATOM 652 O O . CYS A 1 80 ? -8.405 8.252 -21.082 1.00 77.12 80 CYS A O 1
ATOM 654 N N . ASN A 1 81 ? -8.657 6.512 -22.485 1.00 76.44 81 ASN A N 1
ATOM 655 C CA . ASN A 1 81 ? -8.740 7.260 -23.740 1.00 76.44 81 ASN A CA 1
ATOM 656 C C . ASN A 1 81 ? -7.521 8.163 -24.028 1.00 76.44 81 ASN A C 1
ATOM 658 O O . ASN A 1 81 ? -7.626 9.114 -24.796 1.00 76.44 81 ASN A O 1
ATOM 662 N N . LEU A 1 82 ? -6.374 7.873 -23.402 1.00 75.94 82 LEU A N 1
ATOM 663 C CA . LEU A 1 82 ? -5.127 8.603 -23.606 1.00 75.94 82 LEU A CA 1
ATOM 664 C C . LEU A 1 82 ? -4.507 8.221 -24.954 1.00 75.94 82 LEU A C 1
ATOM 666 O O . LEU A 1 82 ? -4.384 7.030 -25.260 1.00 75.94 82 LEU A O 1
ATOM 670 N N . ASP A 1 83 ? -4.103 9.236 -25.712 1.00 80.44 83 ASP A N 1
ATOM 671 C CA . ASP A 1 83 ? -3.389 9.103 -26.978 1.00 80.44 83 ASP A CA 1
ATOM 672 C C . ASP A 1 83 ? -1.919 8.746 -26.717 1.00 80.44 83 ASP A C 1
ATOM 674 O O . ASP A 1 83 ? -1.207 9.447 -25.996 1.00 80.44 83 ASP A O 1
ATOM 678 N N . LEU A 1 84 ? -1.461 7.633 -27.288 1.00 78.38 84 LEU A N 1
ATOM 679 C CA . LEU A 1 84 ? -0.120 7.095 -27.076 1.00 78.38 84 LEU A CA 1
ATOM 680 C C . LEU A 1 84 ? 0.631 6.990 -28.403 1.00 78.38 84 LEU A C 1
ATOM 682 O O . LEU A 1 84 ? 0.101 6.502 -29.404 1.00 78.38 84 LEU A O 1
ATOM 686 N N . SER A 1 85 ? 1.884 7.443 -28.392 1.00 75.88 85 SER A N 1
ATOM 687 C CA . SER A 1 85 ? 2.749 7.501 -29.573 1.00 75.88 85 SER A CA 1
ATOM 688 C C . SER A 1 85 ? 3.316 6.138 -29.965 1.00 75.88 85 SER A C 1
ATOM 690 O O . SER A 1 85 ? 3.606 5.918 -31.139 1.00 75.88 85 SER A O 1
ATOM 692 N N . THR A 1 86 ? 3.464 5.206 -29.014 1.00 74.31 86 THR A N 1
ATOM 693 C CA . THR A 1 86 ? 4.019 3.875 -29.285 1.00 74.31 86 THR A CA 1
ATOM 694 C C . THR A 1 86 ? 3.243 2.747 -28.597 1.00 74.31 86 THR A C 1
ATOM 696 O O . THR A 1 86 ? 2.676 2.892 -27.510 1.00 74.31 86 THR A O 1
ATOM 699 N N . ALA A 1 87 ? 3.268 1.557 -29.207 1.00 69.56 87 ALA A N 1
ATOM 700 C CA . ALA A 1 87 ? 2.697 0.343 -28.618 1.00 69.56 87 ALA A CA 1
ATOM 701 C C . ALA A 1 87 ? 3.406 -0.076 -27.310 1.00 69.56 87 ALA A C 1
ATOM 703 O O . ALA A 1 87 ? 2.793 -0.702 -26.438 1.00 69.56 87 ALA A O 1
ATOM 704 N N . TYR A 1 88 ? 4.688 0.279 -27.156 1.00 74.06 88 TYR A N 1
ATOM 705 C CA . TYR A 1 88 ? 5.449 0.047 -25.928 1.00 74.06 88 TYR A CA 1
ATOM 706 C C . TYR A 1 88 ? 4.896 0.881 -24.765 1.00 74.06 88 TYR A C 1
ATOM 708 O O . TYR A 1 88 ? 4.648 0.335 -23.684 1.00 74.06 88 TYR A O 1
ATOM 716 N N . ASP A 1 89 ? 4.601 2.161 -25.011 1.00 73.38 89 ASP A N 1
ATOM 717 C CA . ASP A 1 89 ? 4.019 3.057 -24.007 1.00 73.38 89 ASP A CA 1
ATOM 718 C C . ASP A 1 89 ? 2.622 2.600 -23.585 1.00 73.38 89 ASP A C 1
ATOM 720 O O . ASP A 1 89 ? 2.308 2.611 -22.396 1.00 73.38 89 ASP A O 1
ATOM 724 N N . CYS A 1 90 ? 1.822 2.066 -24.513 1.00 72.56 90 CYS A N 1
ATOM 725 C CA . CYS A 1 90 ? 0.529 1.451 -24.195 1.00 72.56 90 CYS A CA 1
ATOM 726 C C . CYS A 1 90 ? 0.660 0.240 -23.269 1.00 72.56 90 CYS A C 1
ATOM 728 O O . CYS A 1 90 ? -0.027 0.157 -22.247 1.00 72.56 90 CYS A O 1
ATOM 730 N N . ARG A 1 91 ? 1.602 -0.670 -23.541 1.00 72.88 91 ARG A N 1
ATOM 731 C CA . ARG A 1 91 ? 1.824 -1.831 -22.665 1.00 72.88 91 ARG A CA 1
ATOM 732 C C . ARG A 1 91 ? 2.311 -1.411 -21.275 1.00 72.88 91 ARG A C 1
ATOM 734 O O . ARG A 1 91 ? 1.884 -1.999 -20.278 1.00 72.88 91 ARG A O 1
ATOM 741 N N . ARG A 1 92 ? 3.190 -0.408 -21.195 1.00 76.38 92 ARG A N 1
ATOM 742 C CA . ARG A 1 92 ? 3.684 0.133 -19.919 1.00 76.38 92 ARG A CA 1
ATOM 743 C C . ARG A 1 92 ? 2.569 0.840 -19.144 1.00 76.38 92 ARG A C 1
ATOM 745 O O . ARG A 1 92 ? 2.438 0.621 -17.940 1.00 76.38 92 ARG A O 1
ATOM 752 N N . HIS A 1 93 ? 1.732 1.605 -19.838 1.00 75.62 93 HIS A N 1
ATOM 753 C CA . HIS A 1 93 ? 0.598 2.320 -19.263 1.00 75.62 93 HIS A CA 1
ATOM 754 C C . HIS A 1 93 ? -0.466 1.366 -18.704 1.00 75.62 93 HIS A C 1
ATOM 756 O O . HIS A 1 93 ? -0.874 1.522 -17.556 1.00 75.62 93 HIS A O 1
ATOM 762 N N . ILE A 1 94 ? -0.851 0.322 -19.449 1.00 72.75 94 ILE A N 1
ATOM 763 C CA . ILE A 1 94 ? -1.832 -0.677 -18.985 1.00 72.75 94 ILE A CA 1
ATOM 764 C C . ILE A 1 94 ? -1.343 -1.383 -17.710 1.00 72.75 94 ILE A C 1
ATOM 766 O O . ILE A 1 94 ? -2.112 -1.548 -16.761 1.00 72.75 94 ILE A O 1
ATOM 770 N N . LYS A 1 95 ? -0.053 -1.749 -17.646 1.00 76.00 95 LYS A N 1
ATOM 771 C CA . LYS A 1 95 ? 0.533 -2.350 -16.437 1.00 76.00 95 LYS A CA 1
ATOM 772 C C . LYS A 1 95 ? 0.480 -1.395 -15.244 1.00 76.00 95 LYS A C 1
ATOM 774 O O . LYS A 1 95 ? 0.049 -1.806 -14.169 1.00 76.00 95 LYS A O 1
ATOM 779 N N . SER A 1 96 ? 0.846 -0.129 -15.442 1.00 77.69 96 SER A N 1
ATOM 780 C CA . SER A 1 96 ? 0.774 0.888 -14.385 1.00 77.69 96 SER A CA 1
ATOM 781 C C . SER A 1 96 ? -0.659 1.099 -13.892 1.00 77.69 96 SER A C 1
ATOM 783 O O . SER A 1 96 ? -0.897 1.116 -12.689 1.00 77.69 96 SER A O 1
ATOM 785 N N . TYR A 1 97 ? -1.622 1.189 -14.811 1.00 75.31 97 TYR A N 1
ATOM 786 C CA . TYR A 1 97 ? -3.028 1.426 -14.488 1.00 75.31 97 TYR A CA 1
ATOM 787 C C . TYR A 1 97 ? -3.637 0.282 -13.663 1.00 75.31 97 TYR A C 1
ATOM 789 O O . TYR A 1 97 ? -4.356 0.520 -12.693 1.00 75.31 97 TYR A O 1
ATOM 797 N N . SER A 1 98 ? -3.292 -0.969 -13.995 1.00 77.06 98 SER A N 1
ATOM 798 C CA . SER A 1 98 ? -3.749 -2.138 -13.232 1.00 77.06 98 SER A CA 1
ATOM 799 C C . SER A 1 98 ? -3.219 -2.158 -11.792 1.00 77.06 98 SER A C 1
ATOM 801 O O . SER A 1 98 ? -3.953 -2.520 -10.873 1.00 77.06 98 SER A O 1
ATOM 803 N N . ALA A 1 99 ? -1.979 -1.704 -11.578 1.00 78.81 99 ALA A N 1
ATOM 804 C CA . ALA A 1 99 ? -1.393 -1.609 -10.246 1.00 78.81 99 ALA A CA 1
ATOM 805 C C . ALA A 1 99 ? -2.087 -0.526 -9.407 1.00 78.81 99 ALA A C 1
ATOM 807 O O . ALA A 1 99 ? -2.412 -0.771 -8.246 1.00 78.81 99 ALA A O 1
ATOM 808 N N . THR A 1 100 ? -2.385 0.635 -10.000 1.00 81.62 100 THR A N 1
ATOM 809 C CA . THR A 1 100 ? -3.080 1.725 -9.302 1.00 81.62 100 THR A CA 1
ATOM 810 C C . THR A 1 100 ? -4.475 1.304 -8.841 1.00 81.62 100 THR A C 1
ATOM 812 O O . THR A 1 100 ? -4.807 1.504 -7.675 1.00 81.62 100 THR A O 1
ATOM 815 N N . ILE A 1 101 ? -5.263 0.647 -9.703 1.00 83.69 101 ILE A N 1
ATOM 816 C CA . ILE A 1 101 ? -6.597 0.145 -9.324 1.00 83.69 101 ILE A CA 1
ATOM 817 C C . ILE A 1 101 ? -6.502 -0.835 -8.153 1.00 83.69 101 ILE A C 1
ATOM 819 O O . ILE A 1 101 ? -7.300 -0.760 -7.219 1.00 83.69 101 ILE A O 1
ATOM 823 N N . TYR A 1 102 ? -5.523 -1.740 -8.185 1.00 86.50 102 TYR A N 1
ATOM 824 C CA . TYR A 1 102 ? -5.360 -2.745 -7.141 1.00 86.50 102 TYR A CA 1
ATOM 825 C C . TYR A 1 102 ? -5.008 -2.120 -5.783 1.00 86.50 102 TYR A C 1
ATOM 827 O O . TYR A 1 102 ? -5.600 -2.479 -4.765 1.00 86.50 102 TYR A O 1
ATOM 835 N N . VAL A 1 103 ? -4.107 -1.132 -5.766 1.00 85.25 103 VAL A N 1
ATOM 836 C CA . VAL A 1 103 ? -3.746 -0.397 -4.542 1.00 85.25 103 VAL A CA 1
ATOM 837 C C . VAL A 1 103 ? -4.943 0.386 -3.998 1.00 85.25 103 VAL A C 1
ATOM 839 O O . VAL A 1 103 ? -5.233 0.302 -2.803 1.00 85.25 103 VAL A O 1
ATOM 842 N N . SER A 1 104 ? -5.695 1.080 -4.860 1.00 89.88 104 SER A N 1
ATOM 843 C CA . SER A 1 104 ? -6.912 1.790 -4.446 1.00 89.88 104 SER A CA 1
ATOM 844 C C . SER A 1 104 ? -7.973 0.840 -3.879 1.00 89.88 104 SER A C 1
ATOM 846 O O . SER A 1 104 ? -8.595 1.150 -2.862 1.00 89.88 104 SER A O 1
ATOM 848 N N . PHE A 1 105 ? -8.154 -0.336 -4.485 1.00 90.69 105 PHE A N 1
ATOM 849 C CA . PHE A 1 105 ? -9.098 -1.350 -4.012 1.00 90.69 105 PHE A CA 1
ATOM 850 C C . PHE A 1 105 ? -8.709 -1.917 -2.640 1.00 90.69 105 PHE A C 1
ATOM 852 O O . PHE A 1 105 ? -9.559 -2.015 -1.755 1.00 90.69 105 PHE A O 1
ATOM 859 N N . ILE A 1 106 ? -7.427 -2.229 -2.424 1.00 90.12 106 ILE A N 1
ATOM 860 C CA . ILE A 1 106 ? -6.925 -2.689 -1.118 1.00 90.12 106 ILE A CA 1
ATOM 861 C C . ILE A 1 106 ? -7.119 -1.615 -0.046 1.00 90.12 106 ILE A C 1
ATOM 863 O O . ILE A 1 106 ? -7.544 -1.931 1.070 1.00 90.12 106 ILE A O 1
ATOM 867 N N . GLY A 1 107 ? -6.836 -0.352 -0.375 1.00 88.69 107 GLY A N 1
ATOM 868 C CA . GLY A 1 107 ? -7.050 0.773 0.535 1.00 88.69 107 GLY A CA 1
ATOM 869 C C . GLY A 1 107 ? -8.512 0.879 0.968 1.00 88.69 107 GLY A C 1
ATOM 870 O O . GLY A 1 107 ? -8.806 0.918 2.163 1.00 88.69 107 GLY A O 1
ATOM 871 N N . LEU A 1 108 ? -9.434 0.819 0.004 1.00 92.75 108 LEU A N 1
ATOM 872 C CA . LEU A 1 108 ? -10.872 0.890 0.263 1.00 92.75 108 LEU A CA 1
ATOM 873 C C . LEU A 1 108 ? -11.375 -0.298 1.101 1.00 92.75 108 LEU A C 1
ATOM 875 O O . LEU A 1 108 ? -12.128 -0.102 2.056 1.00 92.75 108 LEU A O 1
ATOM 879 N N . MET A 1 109 ? -10.908 -1.516 0.811 1.00 91.38 109 MET A N 1
ATOM 880 C CA . MET A 1 109 ? -11.259 -2.707 1.594 1.00 91.38 109 MET A CA 1
ATOM 881 C C . MET A 1 109 ? -10.732 -2.640 3.029 1.00 91.38 109 MET A C 1
ATOM 883 O O . MET A 1 109 ? -11.446 -2.999 3.965 1.00 91.38 109 MET A O 1
ATOM 887 N N . SER A 1 110 ? -9.523 -2.113 3.225 1.00 87.44 110 SER A N 1
ATOM 888 C CA . SER A 1 110 ? -8.935 -1.943 4.558 1.00 87.44 110 SER A CA 1
ATOM 889 C C . SER A 1 110 ? -9.725 -0.935 5.400 1.00 87.44 110 SER A C 1
ATOM 891 O O . SER A 1 110 ? -9.991 -1.184 6.577 1.00 87.44 110 SER A O 1
ATOM 893 N N . SER A 1 111 ? -10.168 0.176 4.799 1.00 92.00 111 SER A N 1
ATOM 894 C CA . SER A 1 111 ? -11.033 1.151 5.476 1.00 92.00 111 SER A CA 1
ATOM 895 C C . SER A 1 111 ? -12.406 0.572 5.828 1.00 92.00 111 SER A C 1
ATOM 897 O O . SER A 1 111 ? -12.886 0.786 6.942 1.00 92.00 111 SER A O 1
ATOM 899 N N . LEU A 1 112 ? -13.020 -0.200 4.924 1.00 92.50 112 LEU A N 1
ATOM 900 C CA . LEU A 1 112 ? -14.300 -0.867 5.188 1.00 92.50 112 LEU A CA 1
ATOM 901 C C . LEU A 1 112 ? -14.187 -1.896 6.319 1.00 92.50 112 LEU A C 1
ATOM 903 O O . LEU A 1 112 ? -15.016 -1.893 7.228 1.00 92.50 112 LEU A O 1
ATOM 907 N N . MET A 1 113 ? -13.141 -2.727 6.317 1.00 93.25 113 MET A N 1
ATOM 908 C CA . MET A 1 113 ? -12.898 -3.677 7.408 1.00 93.25 113 MET A CA 1
ATOM 909 C C . MET A 1 113 ? -12.662 -2.965 8.743 1.00 93.25 113 MET A C 1
ATOM 911 O O . MET A 1 113 ? -13.179 -3.408 9.769 1.00 93.25 113 MET A O 1
ATOM 915 N N . GLY A 1 114 ? -11.940 -1.840 8.733 1.00 92.12 114 GLY A N 1
ATOM 916 C CA . GLY A 1 114 ? -11.745 -1.006 9.919 1.00 92.12 114 GLY A CA 1
ATOM 917 C C . GLY A 1 114 ? -13.062 -0.485 10.501 1.00 92.12 114 GLY A C 1
ATOM 918 O O . GLY A 1 114 ? -13.268 -0.569 11.710 1.00 92.12 114 GLY A O 1
ATOM 919 N N . LEU A 1 115 ? -13.982 -0.014 9.652 1.00 91.12 115 LEU A N 1
ATOM 920 C CA . LEU A 1 115 ? -15.308 0.447 10.081 1.00 91.12 115 LEU A CA 1
ATOM 921 C C . LEU A 1 115 ? -16.148 -0.688 10.675 1.00 91.12 115 LEU A C 1
ATOM 923 O O . LEU A 1 115 ? -16.725 -0.514 11.746 1.00 91.12 115 LEU A O 1
ATOM 927 N N . VAL A 1 116 ? -16.176 -1.857 10.028 1.00 94.12 116 VAL A N 1
ATOM 928 C CA . VAL A 1 116 ? -16.923 -3.025 10.527 1.00 94.12 116 VAL A CA 1
ATOM 929 C C . VAL A 1 116 ? -16.388 -3.478 11.885 1.00 94.12 116 VAL A C 1
ATOM 931 O O . VAL A 1 116 ? -17.169 -3.681 12.815 1.00 94.12 116 VAL A O 1
ATOM 934 N N . LEU A 1 117 ? -15.064 -3.582 12.035 1.00 91.62 117 LEU A N 1
ATOM 935 C CA . LEU A 1 117 ? -14.438 -3.941 13.309 1.00 91.62 117 LEU A CA 1
ATOM 936 C C . LEU A 1 117 ? -14.732 -2.907 14.398 1.00 91.62 117 LEU A C 1
ATOM 938 O O . LEU A 1 117 ? -15.042 -3.286 15.525 1.00 91.62 117 LEU A O 1
ATOM 942 N N . HIS A 1 118 ? -14.692 -1.615 14.066 1.00 90.19 118 HIS A N 1
ATOM 943 C CA . HIS A 1 118 ? -15.021 -0.555 15.013 1.00 90.19 118 HIS A CA 1
ATOM 944 C C . HIS A 1 118 ? -16.489 -0.627 15.460 1.00 90.19 118 HIS A C 1
ATOM 946 O O . HIS A 1 118 ? -16.774 -0.535 16.653 1.00 90.19 118 HIS A O 1
ATOM 952 N N . SER A 1 119 ? -17.426 -0.851 14.537 1.00 89.31 119 SER A N 1
ATOM 953 C CA . SER A 1 119 ? -18.847 -1.026 14.863 1.00 89.31 119 SER A CA 1
ATOM 954 C C . SER A 1 119 ? -19.097 -2.252 15.745 1.00 89.31 119 SER A C 1
ATOM 956 O O . SER A 1 119 ? -19.823 -2.149 16.733 1.00 89.31 119 SER A O 1
ATOM 958 N N . LEU A 1 120 ? -18.467 -3.391 15.439 1.00 92.62 120 LEU A N 1
ATOM 959 C CA . LEU A 1 120 ? -18.559 -4.601 16.264 1.00 92.62 120 LEU A CA 1
ATOM 960 C C . LEU A 1 120 ? -17.971 -4.382 17.660 1.00 92.62 120 LEU A C 1
ATOM 962 O O . LEU A 1 120 ? -18.557 -4.813 18.649 1.00 92.62 120 LEU A O 1
ATOM 966 N N . PHE A 1 121 ? -16.844 -3.676 17.748 1.00 91.12 121 PHE A N 1
ATOM 967 C CA . PHE A 1 121 ? -16.205 -3.348 19.017 1.00 91.12 121 PHE A CA 1
ATOM 968 C C . PHE A 1 121 ? -17.089 -2.450 19.891 1.00 91.12 121 PHE A C 1
ATOM 970 O O . PHE A 1 121 ? -17.289 -2.745 21.069 1.00 91.12 121 PHE A O 1
ATOM 977 N N . VAL A 1 122 ? -17.676 -1.397 19.313 1.00 90.06 122 VAL A N 1
ATOM 978 C CA . VAL A 1 122 ? -18.621 -0.516 20.020 1.00 90.06 122 VAL A CA 1
ATOM 979 C C . VAL A 1 122 ? -19.845 -1.299 20.497 1.00 90.06 122 VAL A C 1
ATOM 981 O O . VAL A 1 122 ? -20.260 -1.140 21.644 1.00 90.06 122 VAL A O 1
ATOM 984 N N . TYR A 1 123 ? -20.395 -2.178 19.655 1.00 92.75 123 TYR A N 1
ATOM 985 C CA . TYR A 1 123 ? -21.535 -3.016 20.024 1.00 92.75 123 TYR A CA 1
ATOM 986 C C . TYR A 1 123 ? -21.201 -3.969 21.181 1.00 92.75 123 TYR A C 1
ATOM 988 O O . TYR A 1 123 ? -21.960 -4.076 22.144 1.00 92.75 123 TYR A O 1
ATOM 996 N N . PHE A 1 124 ? -20.037 -4.618 21.119 1.00 91.81 124 PHE A N 1
ATOM 997 C CA . PHE A 1 124 ? -19.567 -5.533 22.155 1.00 91.81 124 PHE A CA 1
ATOM 998 C C . PHE A 1 124 ? -19.338 -4.824 23.495 1.00 91.81 124 PHE A C 1
ATOM 1000 O O . PHE A 1 124 ? -19.809 -5.296 24.529 1.00 91.81 124 PHE A O 1
ATOM 1007 N N . LEU A 1 125 ? -18.682 -3.659 23.485 1.00 89.12 125 LEU A N 1
ATOM 1008 C CA . LEU A 1 125 ? -18.521 -2.849 24.693 1.00 89.12 125 LEU A CA 1
ATOM 1009 C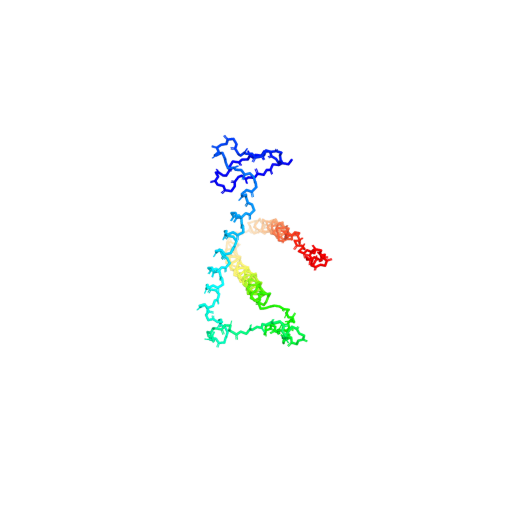 C . LEU A 1 125 ? -19.871 -2.402 25.255 1.00 89.12 125 LEU A C 1
ATOM 1011 O O . LEU A 1 125 ? -20.085 -2.507 26.460 1.00 89.12 125 LEU A O 1
ATOM 1015 N N . GLY A 1 126 ? -20.794 -1.957 24.399 1.00 87.31 126 GLY A N 1
ATOM 1016 C CA . GLY A 1 126 ? -22.149 -1.593 24.811 1.00 87.31 126 GLY A CA 1
ATOM 1017 C C . GLY A 1 126 ? -22.864 -2.735 25.535 1.00 87.31 126 GLY A C 1
ATOM 1018 O O . GLY A 1 126 ? -23.425 -2.515 26.605 1.00 87.31 126 GLY A O 1
ATOM 1019 N N . ALA A 1 127 ? -22.772 -3.959 25.008 1.00 90.31 127 ALA A N 1
ATOM 1020 C CA . ALA A 1 127 ? -23.345 -5.151 25.634 1.00 90.31 127 ALA A CA 1
ATOM 1021 C C . ALA A 1 127 ? -22.695 -5.497 26.988 1.00 90.31 127 ALA A C 1
ATOM 1023 O O . ALA A 1 127 ? -23.386 -5.902 27.923 1.00 90.31 127 ALA A O 1
ATOM 1024 N N . ILE A 1 128 ? -21.377 -5.311 27.125 1.00 90.19 128 ILE A N 1
ATOM 1025 C CA . ILE A 1 128 ? -20.685 -5.498 28.409 1.00 90.19 128 ILE A CA 1
ATOM 1026 C C . ILE A 1 128 ? -21.165 -4.467 29.430 1.00 90.19 128 ILE A C 1
ATOM 1028 O O . ILE A 1 128 ? -21.454 -4.830 30.568 1.00 90.19 128 ILE A O 1
ATOM 1032 N N . PHE A 1 129 ? -21.271 -3.195 29.043 1.00 88.50 129 PHE A N 1
ATOM 1033 C CA . PHE A 1 129 ? -21.704 -2.138 29.955 1.00 88.50 129 PHE A CA 1
ATOM 1034 C C . PHE A 1 129 ? -23.158 -2.299 30.390 1.00 88.50 129 PHE A C 1
ATOM 1036 O O . PHE A 1 129 ? -23.458 -2.064 31.559 1.00 88.50 129 PHE A O 1
ATOM 1043 N N . THR A 1 130 ? -24.058 -2.729 29.502 1.00 88.69 130 THR A N 1
ATOM 1044 C CA . THR A 1 130 ? -25.448 -3.005 29.889 1.00 88.69 130 THR A CA 1
ATOM 1045 C C . THR A 1 130 ? -25.535 -4.194 30.839 1.00 88.69 130 THR A C 1
ATOM 1047 O O . THR A 1 130 ? -26.202 -4.088 31.866 1.00 88.69 130 THR A O 1
ATOM 1050 N N . ALA A 1 131 ? -24.813 -5.286 30.569 1.00 89.50 131 ALA A N 1
ATOM 1051 C CA . ALA A 1 131 ? -24.759 -6.435 31.472 1.00 89.50 131 ALA A CA 1
ATOM 1052 C C . ALA A 1 131 ? -24.166 -6.062 32.843 1.00 89.50 131 ALA A C 1
ATOM 1054 O O . ALA A 1 131 ? -24.750 -6.381 33.878 1.00 89.50 131 ALA A O 1
ATOM 1055 N N . ALA A 1 132 ? -23.049 -5.330 32.859 1.00 86.44 132 ALA A N 1
ATOM 1056 C CA . ALA A 1 132 ? -22.430 -4.841 34.087 1.00 86.44 132 ALA A CA 1
ATOM 1057 C C . ALA A 1 132 ? -23.362 -3.892 34.853 1.00 86.44 132 ALA A C 1
ATOM 1059 O O . ALA A 1 132 ? -23.474 -4.007 36.068 1.00 86.44 132 ALA A O 1
ATOM 1060 N N . GLY A 1 133 ? -24.070 -2.999 34.156 1.00 84.81 133 GLY A N 1
ATOM 1061 C CA . GLY A 1 133 ? -25.052 -2.096 34.753 1.00 84.81 133 GLY A CA 1
ATOM 1062 C C . GLY A 1 133 ? -26.193 -2.844 35.440 1.00 84.81 133 GLY A C 1
ATOM 1063 O O . GLY A 1 133 ? -26.536 -2.509 36.568 1.00 84.81 133 GLY A O 1
ATOM 1064 N N . VAL A 1 134 ? -26.729 -3.896 34.813 1.00 88.88 134 VAL A N 1
ATOM 1065 C CA . VAL A 1 134 ? -27.759 -4.753 35.428 1.00 88.88 134 VAL A CA 1
ATOM 1066 C C . VAL A 1 134 ? -27.216 -5.465 36.669 1.00 88.88 134 VAL A C 1
ATOM 1068 O O . VAL A 1 134 ? -27.876 -5.460 37.702 1.00 88.88 134 VAL A O 1
ATOM 1071 N N . ILE A 1 135 ? -26.002 -6.021 36.605 1.00 85.50 135 ILE A N 1
ATOM 1072 C CA . ILE A 1 135 ? -25.363 -6.674 37.761 1.00 85.50 135 ILE A CA 1
ATOM 1073 C C . ILE A 1 135 ? -25.157 -5.678 38.905 1.00 85.50 135 ILE A C 1
ATOM 1075 O O . ILE A 1 135 ? -25.451 -5.995 40.053 1.00 85.50 135 ILE A O 1
ATOM 1079 N N . ILE A 1 136 ? -24.685 -4.467 38.598 1.00 83.56 136 ILE A N 1
ATOM 1080 C CA . ILE A 1 136 ? -24.519 -3.405 39.591 1.00 83.56 136 ILE A CA 1
ATOM 1081 C C . ILE A 1 136 ? -25.874 -3.070 40.213 1.00 83.56 136 ILE A C 1
ATOM 1083 O O . ILE A 1 136 ? -25.960 -3.051 41.430 1.00 83.56 136 ILE A O 1
ATOM 1087 N N . LEU A 1 137 ? -26.933 -2.870 39.423 1.00 82.50 137 LEU A N 1
ATOM 1088 C CA . LEU A 1 137 ? -28.269 -2.584 39.957 1.00 82.50 137 LEU A CA 1
ATOM 1089 C C . LEU A 1 137 ? -28.765 -3.680 40.912 1.00 82.50 137 LEU A C 1
ATOM 1091 O O . LEU A 1 137 ? -29.278 -3.343 41.973 1.00 82.50 137 LEU A O 1
ATOM 1095 N N . ILE A 1 138 ? -28.539 -4.957 40.584 1.00 84.88 138 ILE A N 1
ATOM 1096 C CA . ILE A 1 138 ? -28.878 -6.091 41.462 1.00 84.88 138 ILE A CA 1
ATOM 1097 C C . ILE A 1 138 ? -28.082 -6.028 42.776 1.00 84.88 138 ILE A C 1
ATOM 1099 O O . ILE A 1 138 ? -28.647 -6.197 43.849 1.00 84.88 138 ILE A O 1
ATOM 1103 N N . ILE A 1 139 ? -26.775 -5.747 42.717 1.00 80.75 139 ILE A N 1
ATOM 1104 C CA . ILE A 1 139 ? -25.925 -5.642 43.918 1.00 80.75 139 ILE A CA 1
ATOM 1105 C C . ILE A 1 139 ? -26.312 -4.424 44.770 1.00 80.75 139 ILE A C 1
ATOM 1107 O O . ILE A 1 139 ? -26.258 -4.476 45.997 1.00 80.75 139 ILE A O 1
ATOM 1111 N N . LEU A 1 140 ? -26.694 -3.315 44.135 1.00 74.94 140 LEU A N 1
ATOM 1112 C CA . LEU A 1 140 ? -27.094 -2.089 44.826 1.00 74.94 140 LEU A CA 1
ATOM 1113 C C . LEU A 1 140 ? -28.441 -2.205 45.529 1.00 74.94 140 LEU A C 1
ATOM 1115 O O . LEU A 1 140 ? -28.675 -1.465 46.480 1.00 74.94 140 LEU A O 1
ATOM 1119 N N . GLU A 1 141 ? -29.302 -3.119 45.094 1.00 81.94 141 GLU A N 1
ATOM 1120 C CA . GLU A 1 141 ? -30.534 -3.433 45.813 1.00 81.94 141 GLU A CA 1
ATOM 1121 C C . GLU A 1 141 ? -30.241 -4.073 47.183 1.00 81.94 141 GLU A C 1
ATOM 1123 O O . GLU A 1 141 ? -30.994 -3.860 48.130 1.00 81.94 141 GLU A O 1
ATOM 1128 N N . GLU A 1 142 ? -29.109 -4.773 47.332 1.00 80.06 142 GLU A N 1
ATOM 1129 C CA . GLU A 1 142 ? -28.698 -5.386 48.604 1.00 80.06 142 GLU A CA 1
ATOM 1130 C C . GLU A 1 142 ? -27.768 -4.511 49.462 1.00 80.06 142 GLU A C 1
ATOM 1132 O O . GLU A 1 142 ? -27.718 -4.675 50.682 1.00 80.06 142 GLU A O 1
ATOM 1137 N N . PHE A 1 143 ? -27.022 -3.581 48.859 1.00 72.75 143 PHE A N 1
ATOM 1138 C CA . PHE A 1 143 ? -26.041 -2.755 49.568 1.00 72.75 143 PHE A CA 1
ATOM 1139 C C . PHE A 1 143 ? -26.472 -1.287 49.632 1.00 72.75 143 PHE A C 1
ATOM 1141 O O . PHE A 1 143 ? -26.432 -0.569 48.634 1.00 72.75 143 PHE A O 1
ATOM 1148 N N . GLU A 1 144 ? -26.800 -0.809 50.837 1.00 68.00 144 GLU A N 1
ATOM 1149 C CA . GLU A 1 144 ? -27.201 0.577 51.107 1.00 68.00 144 GLU A CA 1
ATOM 1150 C C . GLU A 1 144 ? -26.130 1.609 50.656 1.00 68.00 144 GLU A C 1
ATOM 1152 O O . GLU A 1 144 ? -25.178 1.943 51.363 1.00 68.00 144 GLU A O 1
ATOM 1157 N N . GLY A 1 145 ? -26.291 2.134 49.435 1.00 68.50 145 GLY A N 1
ATOM 1158 C CA . GLY A 1 145 ? -25.867 3.462 48.961 1.00 68.50 145 GLY A CA 1
ATOM 1159 C C . GLY A 1 145 ? -24.380 3.719 48.665 1.00 68.50 145 GLY A C 1
ATOM 1160 O O . GLY A 1 145 ? -24.061 4.339 47.649 1.00 68.50 145 GLY A O 1
ATOM 1161 N N . ILE A 1 146 ? -23.445 3.276 49.508 1.00 73.38 146 ILE A N 1
ATOM 1162 C CA . ILE A 1 146 ? -22.042 3.744 49.436 1.00 73.38 146 ILE A CA 1
ATOM 1163 C C . ILE A 1 146 ? -21.287 3.122 48.250 1.00 73.38 146 ILE A C 1
ATOM 1165 O O . ILE A 1 146 ? -20.498 3.793 47.579 1.00 73.38 146 ILE A O 1
ATOM 1169 N N . ILE A 1 147 ? -21.568 1.856 47.938 1.00 73.44 147 ILE A N 1
ATOM 1170 C CA . ILE A 1 147 ? -20.911 1.136 46.838 1.00 73.44 147 ILE A CA 1
ATOM 1171 C C . ILE A 1 147 ? -21.363 1.685 45.472 1.00 73.44 147 ILE A C 1
ATOM 1173 O O . ILE A 1 147 ? -20.545 1.794 44.558 1.00 73.44 147 ILE A O 1
ATOM 1177 N N . ALA A 1 148 ? -22.615 2.146 45.351 1.00 72.94 148 ALA A N 1
ATOM 1178 C CA . ALA A 1 148 ? -23.141 2.771 44.130 1.00 72.94 148 ALA A CA 1
ATOM 1179 C C . ALA A 1 148 ? -22.344 4.011 43.729 1.00 72.94 148 ALA A C 1
ATOM 1181 O O . ALA A 1 148 ? -21.955 4.178 42.572 1.00 72.94 148 ALA A O 1
ATOM 1182 N N . ILE A 1 149 ? -22.086 4.875 44.710 1.00 76.56 149 ILE A N 1
ATOM 1183 C CA . ILE A 1 149 ? -21.394 6.144 44.504 1.00 76.56 149 ILE A CA 1
ATOM 1184 C C . ILE A 1 149 ? -19.941 5.879 44.110 1.00 76.56 149 ILE A C 1
ATOM 1186 O O . ILE A 1 149 ? -19.440 6.502 43.176 1.00 76.56 149 ILE A O 1
ATOM 1190 N N . LEU A 1 150 ? -19.279 4.913 44.753 1.00 81.25 150 LEU A N 1
ATOM 1191 C CA . LEU A 1 150 ? -17.892 4.575 44.434 1.00 81.25 150 LEU A CA 1
ATOM 1192 C C . LEU A 1 150 ? -17.749 4.031 43.001 1.00 81.25 150 LEU A C 1
ATOM 1194 O O . LEU A 1 150 ? -16.824 4.415 42.284 1.00 81.25 150 LEU A O 1
ATOM 1198 N N . ILE A 1 151 ? -18.692 3.193 42.558 1.00 79.56 151 ILE A N 1
ATOM 1199 C CA . ILE A 1 151 ? -18.718 2.644 41.194 1.00 79.56 151 ILE A CA 1
ATOM 1200 C C . ILE A 1 151 ? -18.994 3.741 40.159 1.00 79.56 151 ILE A C 1
ATOM 1202 O O . ILE A 1 151 ? -18.303 3.805 39.141 1.00 79.56 151 ILE A O 1
ATOM 1206 N N . LEU A 1 152 ? -19.947 4.641 40.423 1.00 79.94 152 LEU A N 1
ATOM 1207 C CA . LEU A 1 152 ? -20.233 5.773 39.536 1.00 79.94 152 LEU A CA 1
ATOM 1208 C C . LEU A 1 152 ? -19.031 6.716 39.405 1.00 79.94 152 LEU A C 1
ATOM 1210 O O . LEU A 1 152 ? -18.707 7.144 38.297 1.00 79.94 152 LEU A O 1
ATOM 1214 N N . VAL A 1 153 ? -18.331 6.993 40.506 1.00 82.19 153 VAL A N 1
ATOM 1215 C CA . VAL A 1 153 ? -17.126 7.835 40.504 1.00 82.19 153 VAL A CA 1
ATOM 1216 C C . VAL A 1 153 ? -16.001 7.181 39.700 1.00 82.19 153 VAL A C 1
ATOM 1218 O O . VAL A 1 153 ? -15.383 7.844 38.866 1.00 82.19 153 VAL A O 1
ATOM 1221 N N . LEU A 1 154 ? -15.762 5.879 39.875 1.00 83.56 154 LEU A N 1
ATOM 1222 C CA . LEU A 1 154 ? -14.745 5.163 39.098 1.00 83.56 154 LEU A CA 1
ATOM 1223 C C . LEU A 1 154 ? -15.090 5.117 37.602 1.00 83.56 154 LEU A C 1
ATOM 1225 O O . LEU A 1 154 ? -14.216 5.364 36.770 1.00 83.56 154 LEU A O 1
ATOM 1229 N N . ALA A 1 155 ? -16.356 4.889 37.246 1.00 80.19 155 ALA A N 1
ATOM 1230 C CA . ALA A 1 155 ? -16.806 4.922 35.854 1.00 80.19 155 ALA A CA 1
ATOM 1231 C C . ALA A 1 155 ? -16.602 6.309 35.212 1.00 80.19 155 ALA A C 1
ATOM 1233 O O . ALA A 1 155 ? -16.152 6.404 34.065 1.00 80.19 155 ALA A O 1
ATOM 1234 N N . PHE A 1 156 ? -16.863 7.384 35.962 1.00 80.62 156 PHE A N 1
ATOM 1235 C CA . PHE A 1 156 ? -16.693 8.759 35.490 1.00 80.62 156 PHE A CA 1
ATOM 1236 C C . PHE A 1 156 ? -15.221 9.151 35.306 1.00 80.62 156 PHE A C 1
ATOM 1238 O O . PHE A 1 156 ? -14.903 9.936 34.417 1.00 80.62 156 PHE A O 1
ATOM 1245 N N . ILE A 1 157 ? -14.311 8.587 36.106 1.00 80.75 157 ILE A N 1
ATOM 1246 C CA . ILE A 1 157 ? -12.865 8.839 35.996 1.00 80.75 157 ILE A CA 1
ATOM 1247 C C . ILE A 1 157 ? -12.241 8.025 34.854 1.00 80.75 157 ILE A C 1
ATOM 1249 O O . ILE A 1 157 ? -11.379 8.530 34.135 1.00 80.75 157 ILE A O 1
ATOM 1253 N N . ILE A 1 158 ? -12.674 6.779 34.648 1.00 83.75 158 ILE A N 1
ATOM 1254 C CA . ILE A 1 158 ? -12.077 5.884 33.642 1.00 83.75 158 ILE A CA 1
ATOM 1255 C C . ILE A 1 158 ? -12.513 6.264 32.217 1.00 83.75 158 ILE A C 1
ATOM 1257 O O . ILE A 1 158 ? -11.701 6.215 31.290 1.00 83.75 158 ILE A O 1
ATOM 1261 N N . SER A 1 159 ? -13.762 6.708 32.034 1.00 84.69 159 SER A N 1
ATOM 1262 C CA . SER A 1 159 ? -14.309 7.092 30.723 1.00 84.69 159 SER A CA 1
ATOM 1263 C C . SER A 1 159 ? -13.462 8.132 29.950 1.00 84.69 159 SER A C 1
ATOM 1265 O O . SER A 1 159 ? -13.074 7.849 28.809 1.00 84.69 159 SER A O 1
ATOM 1267 N N . PRO A 1 160 ? -13.077 9.290 30.527 1.00 81.19 160 PRO A N 1
ATOM 1268 C CA . PRO A 1 160 ? -12.277 10.288 29.818 1.00 81.19 160 PRO A CA 1
ATOM 1269 C C . PRO A 1 160 ? -10.847 9.815 29.533 1.00 81.19 160 PRO A C 1
ATOM 1271 O O . PRO A 1 160 ? -10.292 10.172 28.495 1.00 81.19 160 PRO A O 1
ATOM 1274 N N . VAL A 1 161 ? -10.256 8.978 30.394 1.00 79.06 161 VAL A N 1
ATOM 1275 C CA . VAL A 1 161 ? -8.907 8.429 30.172 1.00 79.06 161 VAL A CA 1
ATOM 1276 C C . VAL A 1 161 ? -8.905 7.482 28.970 1.00 79.06 161 VAL A C 1
ATOM 1278 O O . VAL A 1 161 ? -8.020 7.570 28.115 1.00 79.06 161 VAL A O 1
ATOM 1281 N N . CYS A 1 162 ? -9.926 6.630 28.844 1.00 77.94 162 CYS A N 1
ATOM 1282 C CA . CYS A 1 162 ? -10.091 5.759 27.681 1.00 77.94 162 CYS A CA 1
ATOM 1283 C C . CYS A 1 162 ? -10.331 6.558 26.391 1.00 77.94 162 CYS A C 1
ATOM 1285 O O . CYS A 1 162 ? -9.693 6.277 25.374 1.00 77.94 162 CYS A O 1
ATOM 1287 N N . ALA A 1 163 ? -11.187 7.585 26.429 1.00 81.06 163 ALA A N 1
ATOM 1288 C CA . ALA A 1 163 ? -11.428 8.450 25.273 1.00 81.06 163 ALA A CA 1
ATOM 1289 C C . ALA A 1 163 ? -10.149 9.184 24.827 1.00 81.06 163 ALA A C 1
ATOM 1291 O O . ALA A 1 163 ? -9.835 9.228 23.636 1.00 81.06 163 ALA A O 1
ATOM 1292 N N . PHE A 1 164 ? -9.365 9.699 25.778 1.00 79.75 164 PHE A N 1
ATOM 1293 C CA . PHE A 1 164 ? -8.113 10.396 25.490 1.00 79.75 164 PHE A CA 1
ATOM 1294 C C . PHE A 1 164 ? -7.059 9.469 24.864 1.00 79.75 164 PHE A C 1
ATOM 1296 O O . PHE A 1 164 ? -6.399 9.844 23.892 1.00 79.75 164 PHE A O 1
ATOM 1303 N N . MET A 1 165 ? -6.946 8.229 25.353 1.00 80.75 165 MET A N 1
ATOM 1304 C CA . MET A 1 165 ? -6.042 7.225 24.777 1.00 80.75 165 MET A CA 1
ATOM 1305 C C . MET A 1 165 ? -6.419 6.850 23.339 1.00 80.75 165 MET A C 1
ATOM 1307 O O . MET A 1 165 ? -5.534 6.729 22.488 1.00 80.75 165 MET A O 1
ATOM 1311 N N . LEU A 1 166 ? -7.716 6.727 23.038 1.00 81.00 166 LEU A N 1
ATOM 1312 C CA . LEU A 1 166 ? -8.188 6.464 21.676 1.00 81.00 166 LEU A CA 1
ATOM 1313 C C . LEU A 1 166 ? -7.850 7.625 20.732 1.00 81.00 166 LEU A C 1
ATOM 1315 O O . LEU A 1 166 ? -7.318 7.381 19.650 1.00 81.00 166 LEU A O 1
ATOM 1319 N N . ILE A 1 167 ? -8.045 8.876 21.163 1.00 82.31 167 ILE A N 1
ATOM 1320 C CA . ILE A 1 167 ? -7.698 10.067 20.367 1.00 82.31 167 ILE A CA 1
ATOM 1321 C C . ILE A 1 167 ? -6.195 10.106 20.048 1.00 82.31 167 ILE A C 1
ATOM 1323 O O . ILE A 1 167 ? -5.817 10.351 18.898 1.00 82.31 167 ILE A O 1
ATOM 1327 N N . ILE A 1 168 ? -5.326 9.823 21.028 1.00 79.50 168 ILE A N 1
ATOM 1328 C CA . ILE A 1 168 ? -3.868 9.761 20.812 1.00 79.50 168 ILE A CA 1
ATOM 1329 C C . ILE A 1 168 ? -3.514 8.678 19.786 1.00 79.50 168 ILE A C 1
ATOM 1331 O O . ILE A 1 168 ? -2.667 8.899 18.911 1.00 79.50 168 ILE A O 1
ATOM 1335 N N . PHE A 1 169 ? -4.159 7.515 19.873 1.00 75.50 169 PHE A N 1
ATOM 1336 C CA . PHE A 1 169 ? -3.907 6.404 18.963 1.00 75.50 169 PHE A CA 1
ATOM 1337 C C . PHE A 1 169 ? -4.340 6.737 17.526 1.00 75.50 169 PHE A C 1
ATOM 1339 O O . PHE A 1 169 ? -3.568 6.532 16.583 1.00 75.50 169 PHE A O 1
ATOM 1346 N N . SER A 1 170 ? -5.514 7.355 17.356 1.00 75.19 170 SER A N 1
ATOM 1347 C CA . SER A 1 170 ? -6.000 7.844 16.059 1.00 75.19 170 SER A CA 1
ATOM 1348 C C . SER A 1 170 ? -5.055 8.885 15.445 1.00 75.19 170 SER A C 1
ATOM 1350 O O . SER A 1 170 ? -4.750 8.819 14.250 1.00 75.19 170 SER A O 1
ATOM 1352 N N . TYR A 1 171 ? -4.527 9.807 16.258 1.00 72.00 171 TYR A N 1
ATOM 1353 C CA . TYR A 1 171 ? -3.581 10.831 15.799 1.00 72.00 171 TYR A CA 1
ATOM 1354 C C . TYR A 1 171 ? -2.255 10.241 15.305 1.00 72.00 171 TYR A C 1
ATOM 1356 O O . TYR A 1 171 ? -1.703 10.706 14.303 1.00 72.00 171 TYR A O 1
ATOM 1364 N N . ARG A 1 172 ? -1.737 9.202 15.973 1.00 72.12 172 ARG A N 1
ATOM 1365 C CA . ARG A 1 172 ? -0.498 8.534 15.542 1.00 72.12 172 ARG A CA 1
ATOM 1366 C C . ARG A 1 172 ? -0.673 7.765 14.236 1.00 72.12 172 ARG A C 1
ATOM 1368 O O . ARG A 1 172 ? 0.244 7.771 13.420 1.00 72.12 172 ARG A O 1
ATOM 1375 N N . CYS A 1 173 ? -1.839 7.161 14.011 1.00 63.53 173 CYS A N 1
ATOM 1376 C CA . CYS A 1 173 ? -2.098 6.386 12.800 1.00 63.53 173 CYS A CA 1
ATOM 1377 C C . CYS A 1 173 ? -2.156 7.281 11.546 1.00 63.53 173 CYS A C 1
ATOM 1379 O O . CYS A 1 173 ? -1.522 6.973 10.537 1.00 63.53 173 CYS A O 1
ATOM 1381 N N . LYS A 1 174 ? -2.802 8.455 11.637 1.00 66.56 174 LYS A N 1
ATOM 1382 C CA . LYS A 1 174 ? -2.907 9.407 10.514 1.00 66.56 174 LYS A CA 1
ATOM 1383 C C . LYS A 1 174 ? -1.543 9.940 10.048 1.00 66.56 174 LYS A C 1
ATOM 1385 O O . LYS A 1 174 ? -1.320 10.101 8.853 1.00 66.56 174 LYS A O 1
ATOM 1390 N N . ARG A 1 175 ? -0.596 10.141 10.973 1.00 62.69 175 ARG A N 1
ATOM 1391 C CA . ARG A 1 175 ? 0.740 10.682 10.660 1.00 62.69 175 ARG A CA 1
ATOM 1392 C C . ARG A 1 175 ? 1.663 9.691 9.931 1.00 62.69 175 ARG A C 1
ATOM 1394 O O . ARG A 1 175 ? 2.645 10.126 9.336 1.00 62.69 175 ARG A O 1
ATOM 1401 N N . SER A 1 176 ? 1.374 8.386 9.966 1.00 55.91 176 SER A N 1
ATOM 1402 C CA . SER A 1 176 ? 2.155 7.384 9.215 1.00 55.91 176 SER A CA 1
ATOM 1403 C C . SER A 1 176 ? 1.761 7.283 7.744 1.00 55.91 176 SER A C 1
ATOM 1405 O O . SER A 1 176 ? 2.586 6.860 6.943 1.00 55.91 176 SER A O 1
ATOM 1407 N N . VAL A 1 177 ? 0.536 7.672 7.383 1.00 57.16 177 VAL A N 1
ATOM 1408 C CA . VAL A 1 177 ? 0.014 7.500 6.015 1.00 57.16 177 VAL A CA 1
ATOM 1409 C C . VAL A 1 177 ? 0.406 8.668 5.099 1.00 57.16 177 VAL A C 1
ATOM 1411 O O . VAL A 1 177 ? 0.591 8.473 3.909 1.00 57.16 177 VAL A O 1
ATOM 1414 N N . GLU A 1 178 ? 0.643 9.866 5.642 1.00 56.72 178 GLU A N 1
ATOM 1415 C CA . GLU A 1 178 ? 1.071 11.040 4.853 1.00 56.72 178 GLU A CA 1
ATOM 1416 C C . GLU A 1 178 ? 2.555 11.032 4.445 1.00 56.72 178 GLU A C 1
ATOM 1418 O O . GLU A 1 178 ? 3.011 11.933 3.742 1.00 56.72 178 GLU A O 1
ATOM 1423 N N . LYS A 1 179 ? 3.332 10.018 4.842 1.00 49.34 179 LYS A N 1
ATOM 1424 C CA . LYS A 1 179 ? 4.691 9.814 4.321 1.00 49.34 179 LYS A CA 1
ATOM 1425 C C . LYS A 1 179 ? 4.654 8.950 3.061 1.00 49.34 179 LYS A C 1
ATOM 1427 O O . LYS A 1 179 ? 5.281 7.896 3.021 1.00 49.34 179 LYS A O 1
ATOM 1432 N N . GLU A 1 180 ? 3.930 9.397 2.042 1.00 54.78 180 GLU A N 1
ATOM 1433 C CA . GLU A 1 180 ? 4.094 8.848 0.698 1.00 54.78 180 GLU A CA 1
ATOM 1434 C C . GLU A 1 180 ? 5.232 9.547 -0.068 1.00 54.78 180 GLU A C 1
ATOM 1436 O O . GLU A 1 180 ? 5.611 10.683 0.245 1.00 54.78 180 GLU A O 1
ATOM 1441 N N . PRO A 1 181 ? 5.873 8.810 -0.992 1.00 47.31 181 PRO A N 1
ATOM 1442 C CA . PRO A 1 181 ? 7.189 9.123 -1.522 1.00 47.31 181 PRO A CA 1
ATOM 1443 C C . PRO A 1 181 ? 7.142 10.350 -2.424 1.00 47.31 181 PRO A C 1
ATOM 1445 O O . PRO A 1 181 ? 6.323 10.446 -3.333 1.00 47.31 181 PRO A O 1
ATOM 1448 N N . LYS A 1 182 ? 8.085 11.270 -2.191 1.00 49.38 182 LYS A N 1
ATOM 1449 C CA . LYS A 1 182 ? 8.376 12.369 -3.109 1.00 49.38 182 LYS A CA 1
ATOM 1450 C C . LYS A 1 182 ? 8.523 11.812 -4.522 1.00 49.38 182 LYS A C 1
ATOM 1452 O O . LYS A 1 182 ? 9.356 10.944 -4.778 1.00 49.38 182 LYS A O 1
ATOM 1457 N N . GLU A 1 183 ? 7.669 12.339 -5.379 1.00 43.78 183 GLU A N 1
ATOM 1458 C CA . GLU A 1 183 ? 7.567 12.151 -6.813 1.00 43.78 183 GLU A CA 1
ATOM 1459 C C . GLU A 1 183 ? 8.943 11.937 -7.466 1.00 43.78 183 GLU A C 1
ATOM 1461 O O . GLU A 1 183 ? 9.758 12.857 -7.560 1.00 43.78 183 GLU A O 1
ATOM 1466 N N . LEU A 1 184 ? 9.193 10.732 -7.986 1.00 40.44 184 LEU A N 1
ATOM 1467 C CA . LEU A 1 184 ? 10.091 10.597 -9.129 1.00 40.44 184 LEU A CA 1
ATOM 1468 C C . LEU A 1 184 ? 9.329 11.116 -10.351 1.00 40.44 184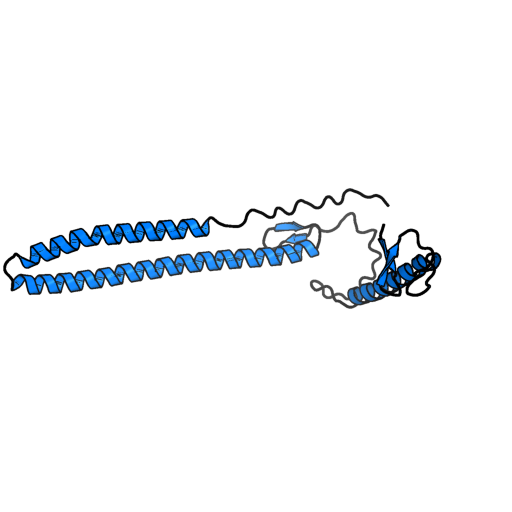 LEU A C 1
ATOM 1470 O O . LEU A 1 184 ? 8.712 10.354 -11.095 1.00 40.44 184 LEU A O 1
ATOM 1474 N N . TYR A 1 185 ? 9.371 12.431 -10.553 1.00 39.69 185 TYR A N 1
ATOM 1475 C CA . TYR A 1 185 ? 9.162 13.005 -11.874 1.00 39.69 185 TYR A CA 1
ATOM 1476 C C . TYR A 1 185 ? 10.238 12.425 -12.800 1.00 39.69 185 TYR A C 1
ATOM 1478 O O . TYR A 1 185 ? 11.398 12.832 -12.765 1.00 39.69 185 TYR A O 1
ATOM 1486 N N . CYS A 1 186 ? 9.867 11.461 -13.642 1.00 39.41 186 CYS A N 1
ATOM 1487 C CA . CYS A 1 186 ? 10.612 11.230 -14.871 1.00 39.41 186 CYS A CA 1
ATOM 1488 C C . CYS A 1 186 ? 10.462 12.498 -15.715 1.00 39.41 186 CYS A C 1
ATOM 1490 O O . CYS A 1 186 ? 9.383 12.759 -16.248 1.00 39.41 186 CYS A O 1
ATOM 1492 N N . SER A 1 187 ? 11.525 13.303 -15.810 1.00 42.94 187 SER A N 1
ATOM 1493 C CA . SER A 1 187 ? 11.569 14.379 -16.795 1.00 42.94 187 SER A CA 1
ATOM 1494 C C . SER A 1 187 ? 11.412 13.765 -18.191 1.00 42.94 187 SER A C 1
ATOM 1496 O O . SER A 1 187 ? 11.949 12.679 -18.441 1.00 42.94 187 SER A O 1
ATOM 1498 N N . PRO A 1 188 ? 10.696 14.424 -19.113 1.00 43.59 188 PRO A N 1
ATOM 1499 C CA . PRO A 1 188 ? 10.654 13.979 -20.495 1.00 43.59 188 PRO A CA 1
ATOM 1500 C C . PRO A 1 188 ? 12.087 13.948 -21.032 1.00 43.59 188 PRO A C 1
ATOM 1502 O O . PRO A 1 188 ? 12.821 14.932 -20.955 1.00 43.59 188 PRO A O 1
ATOM 1505 N N . PHE A 1 189 ? 12.496 12.772 -21.499 1.00 42.78 189 PHE A N 1
ATOM 1506 C CA . PHE A 1 189 ? 13.759 12.558 -22.186 1.00 42.78 189 PHE A CA 1
ATOM 1507 C C . PHE A 1 189 ? 13.733 13.411 -23.457 1.00 42.78 189 PHE A C 1
ATOM 1509 O O . PHE A 1 189 ? 12.925 13.180 -24.358 1.00 42.78 189 PHE A O 1
ATOM 1516 N N . ASP A 1 190 ? 14.582 14.431 -23.489 1.00 42.69 190 ASP A N 1
ATOM 1517 C CA . ASP A 1 190 ? 14.706 15.373 -24.591 1.00 42.69 190 ASP A CA 1
ATOM 1518 C C . ASP A 1 190 ? 15.421 14.674 -25.764 1.00 42.69 190 ASP A C 1
ATOM 1520 O O . ASP A 1 190 ? 16.642 14.708 -25.906 1.00 42.69 190 ASP A O 1
ATOM 1524 N N . LEU A 1 191 ? 14.654 13.966 -26.600 1.00 47.69 191 LEU A N 1
ATOM 1525 C CA . LEU A 1 191 ? 15.116 13.287 -27.824 1.00 47.69 191 LEU A CA 1
ATOM 1526 C C . LEU A 1 191 ? 15.410 14.274 -28.973 1.00 47.69 191 LEU A C 1
ATOM 1528 O O . LEU A 1 191 ? 15.282 13.941 -30.151 1.00 47.69 191 LEU A O 1
ATOM 1532 N N . ARG A 1 192 ? 15.824 15.503 -28.650 1.00 46.34 192 ARG A N 1
ATOM 1533 C CA . ARG A 1 192 ? 16.137 16.552 -29.622 1.00 46.34 192 ARG A CA 1
ATOM 1534 C C . ARG A 1 192 ? 17.605 16.976 -29.534 1.00 46.34 192 ARG A C 1
ATOM 1536 O O . ARG A 1 192 ? 17.926 18.150 -29.420 1.00 46.34 192 ARG A O 1
ATOM 1543 N N . SER A 1 193 ? 18.527 16.024 -29.651 1.00 44.84 193 SER A N 1
ATOM 1544 C CA . SER A 1 193 ? 19.880 16.342 -30.128 1.00 44.84 193 SER A CA 1
ATOM 1545 C C . SER A 1 193 ? 20.372 15.289 -31.116 1.00 44.84 193 SER A C 1
ATOM 1547 O O . SER A 1 193 ? 21.247 14.474 -30.849 1.00 44.84 193 SER A O 1
ATOM 1549 N N . GLY A 1 194 ? 19.780 15.331 -32.311 1.00 45.69 194 GLY A N 1
ATOM 1550 C CA . GLY A 1 194 ? 20.399 14.763 -33.498 1.00 45.69 194 GLY A CA 1
ATOM 1551 C C . GLY A 1 194 ? 21.737 15.452 -33.757 1.00 45.69 194 GLY A C 1
ATOM 1552 O O . GLY A 1 194 ? 21.779 16.635 -34.088 1.00 45.69 194 GLY A O 1
ATOM 1553 N N . ARG A 1 195 ? 22.823 14.703 -33.594 1.00 41.31 195 ARG A N 1
ATOM 1554 C CA . ARG A 1 195 ? 24.102 14.928 -34.267 1.00 41.31 195 ARG A CA 1
ATOM 1555 C C . ARG A 1 195 ? 24.692 13.555 -34.577 1.00 41.31 195 ARG A C 1
ATOM 1557 O O . ARG A 1 195 ? 25.269 12.913 -33.705 1.00 41.31 195 ARG A O 1
ATOM 1564 N N . PHE A 1 196 ? 24.423 13.109 -35.801 1.00 44.66 196 PHE A N 1
ATOM 1565 C CA . PHE A 1 196 ? 25.303 12.211 -36.541 1.00 44.66 196 PHE A CA 1
ATOM 1566 C C . PHE A 1 196 ? 26.483 13.021 -37.081 1.00 44.66 196 PHE A C 1
ATOM 1568 O O . PHE A 1 196 ? 26.273 14.228 -37.354 1.00 44.66 196 PHE A O 1
#

Sequence (196 aa):
MIVICPECGAEISEEADLCPHCGLKRAGWRSILKRDFEHNLSETQKRMNDEKCPFCRHKGLELNHYDHIESWPIWKCPNCNLDLSTAYDCRRHIKSYSATIYVSFIGLMSSLMGLVLHSLFVYFLGAIFTAAGVIILIILEEFEGIIAILILVLAFIISPVCAFMLIIFSYRCKRSVEKEPKELYCSPFDLRSGRF

pLDDT: mean 73.77, std 16.55, range [39.41, 96.81]

Organism: NCBI:txid2841697